Protein AF-A0A948JNN6-F1 (afdb_monomer_lite)

Structure (mmCIF, N/CA/C/O backbone):
data_AF-A0A948JNN6-F1
#
_entry.id   AF-A0A948JNN6-F1
#
loop_
_atom_site.group_PDB
_atom_site.id
_atom_site.type_symbol
_atom_site.label_atom_id
_atom_site.label_alt_id
_atom_site.label_comp_id
_atom_site.label_asym_id
_atom_site.label_entity_id
_atom_site.label_seq_id
_atom_site.pdbx_PDB_ins_code
_atom_site.Cartn_x
_atom_site.Cartn_y
_atom_site.Cartn_z
_atom_site.occupancy
_atom_site.B_iso_or_equiv
_atom_site.auth_seq_id
_atom_site.auth_comp_id
_atom_site.auth_asym_id
_atom_site.auth_atom_id
_atom_site.pdbx_PDB_model_num
ATOM 1 N N . MET A 1 1 ? -17.925 -33.015 -29.332 1.00 36.25 1 MET A N 1
ATOM 2 C CA . MET A 1 1 ? -16.525 -32.546 -29.260 1.00 36.25 1 MET A CA 1
ATOM 3 C C . MET A 1 1 ? -16.422 -31.689 -28.015 1.00 36.25 1 MET A C 1
ATOM 5 O O . MET A 1 1 ? -16.963 -30.595 -28.001 1.00 36.25 1 MET A O 1
ATOM 9 N N . GLY A 1 2 ? -15.906 -32.266 -26.929 1.00 33.25 2 GLY A N 1
ATOM 10 C CA . GLY A 1 2 ? -15.839 -31.602 -25.630 1.00 33.25 2 GLY A CA 1
ATOM 11 C C . GLY A 1 2 ? -14.677 -30.620 -25.603 1.00 33.25 2 GLY A C 1
ATOM 12 O O . GLY A 1 2 ? -13.539 -31.019 -25.844 1.00 33.25 2 GLY A O 1
ATOM 13 N N . ALA A 1 3 ? -14.973 -29.352 -25.333 1.00 30.77 3 ALA A N 1
ATOM 14 C CA . ALA A 1 3 ? -13.960 -28.362 -25.022 1.00 30.77 3 ALA A CA 1
ATOM 15 C C . ALA A 1 3 ? -13.249 -28.802 -23.737 1.00 30.77 3 ALA A C 1
ATOM 17 O O . ALA A 1 3 ? -13.855 -28.867 -22.668 1.00 30.77 3 ALA A O 1
ATOM 18 N N . GLN A 1 4 ? -11.970 -29.152 -23.851 1.00 28.03 4 GLN A N 1
ATOM 19 C CA . GLN A 1 4 ? -11.101 -29.280 -22.692 1.00 28.03 4 GLN A CA 1
ATOM 20 C C . GLN A 1 4 ? -10.904 -27.877 -22.115 1.00 28.03 4 GLN A C 1
ATOM 22 O O . GLN A 1 4 ? -10.028 -27.130 -22.541 1.00 28.03 4 GLN A O 1
ATOM 27 N N . THR A 1 5 ? -11.735 -27.507 -21.144 1.00 34.88 5 THR A N 1
ATOM 28 C CA . THR A 1 5 ? -11.398 -26.457 -20.189 1.00 34.88 5 THR A CA 1
ATOM 29 C C . THR A 1 5 ? -10.239 -26.994 -19.366 1.00 34.88 5 THR A C 1
ATOM 31 O O . THR A 1 5 ? -10.439 -27.794 -18.451 1.00 34.88 5 THR A O 1
ATOM 34 N N . ALA A 1 6 ? -9.012 -26.629 -19.730 1.00 29.06 6 ALA A N 1
ATOM 35 C CA . ALA A 1 6 ? -7.884 -26.825 -18.838 1.00 29.06 6 ALA A CA 1
ATOM 36 C C . ALA A 1 6 ? -8.234 -26.109 -17.520 1.00 29.06 6 ALA A C 1
ATOM 38 O O . ALA A 1 6 ? -8.473 -24.899 -17.549 1.00 29.06 6 ALA A O 1
ATOM 39 N N . PRO A 1 7 ? -8.336 -26.812 -16.379 1.00 34.03 7 PRO A N 1
ATOM 40 C CA . PRO A 1 7 ? -8.500 -26.131 -15.110 1.00 34.03 7 PRO A CA 1
ATOM 41 C C . PRO A 1 7 ? -7.254 -25.269 -14.912 1.00 34.03 7 PRO A C 1
ATOM 43 O O . PRO A 1 7 ? -6.134 -25.785 -14.908 1.00 34.03 7 PRO A O 1
ATOM 46 N N . ALA A 1 8 ? -7.438 -23.952 -14.789 1.00 37.53 8 ALA A N 1
ATOM 47 C CA . ALA A 1 8 ? -6.378 -23.076 -14.321 1.00 37.53 8 ALA A CA 1
ATOM 48 C C . ALA A 1 8 ? -5.817 -23.691 -13.031 1.00 37.53 8 ALA A C 1
ATOM 50 O O . ALA A 1 8 ? -6.560 -23.982 -12.094 1.00 37.53 8 ALA A O 1
ATOM 51 N N . ALA A 1 9 ? -4.514 -23.962 -13.023 1.00 32.47 9 ALA A N 1
ATOM 52 C CA . ALA A 1 9 ? -3.808 -24.745 -12.012 1.00 32.47 9 ALA A CA 1
ATOM 53 C C . ALA A 1 9 ? -3.646 -24.019 -10.658 1.00 32.47 9 ALA A C 1
ATOM 55 O O . ALA A 1 9 ? -2.614 -24.134 -10.000 1.00 32.47 9 ALA A O 1
ATOM 56 N N . TYR A 1 10 ? -4.658 -23.273 -10.221 1.00 37.31 10 TYR A N 1
ATOM 57 C CA . TYR A 1 10 ? -4.672 -22.561 -8.952 1.00 37.31 10 TYR A CA 1
ATOM 58 C C . TYR A 1 10 ? -5.927 -22.953 -8.184 1.00 37.31 10 TYR A C 1
ATOM 60 O O . TYR A 1 10 ? -7.021 -22.443 -8.404 1.00 37.31 10 TYR A O 1
ATOM 68 N N . GLY A 1 11 ? -5.745 -23.940 -7.307 1.00 31.08 11 GLY A N 1
ATOM 69 C CA . GLY A 1 11 ? -6.791 -24.486 -6.461 1.00 31.08 11 GLY A CA 1
ATOM 70 C C . GLY A 1 11 ? -7.492 -23.414 -5.628 1.00 31.08 11 GLY A C 1
ATOM 71 O O . GLY A 1 11 ? -6.857 -22.579 -4.983 1.00 31.08 11 GLY A O 1
ATOM 72 N N . ASN A 1 12 ? -8.818 -23.515 -5.626 1.00 33.34 12 ASN A N 1
ATOM 73 C CA . ASN A 1 12 ? -9.753 -22.824 -4.751 1.00 33.34 12 ASN A CA 1
ATOM 74 C C . ASN A 1 12 ? -9.378 -22.995 -3.271 1.00 33.34 12 ASN A C 1
ATOM 76 O O . ASN A 1 12 ? -9.797 -23.946 -2.612 1.00 33.34 12 ASN A O 1
ATOM 80 N N . ILE A 1 13 ? -8.628 -22.041 -2.725 1.00 34.66 13 ILE A N 1
ATOM 81 C CA . ILE A 1 13 ? -8.615 -21.763 -1.289 1.00 34.66 13 ILE A CA 1
ATOM 82 C C . ILE A 1 13 ? -9.194 -20.352 -1.143 1.00 34.66 13 ILE A C 1
ATOM 84 O O . ILE A 1 13 ? -8.531 -19.403 -1.560 1.00 34.66 13 ILE A O 1
ATOM 88 N N . PRO A 1 14 ? -10.390 -20.176 -0.551 1.00 40.91 14 PRO A N 1
ATOM 89 C CA . PRO A 1 14 ? -11.138 -18.911 -0.564 1.00 40.91 14 PRO A CA 1
ATOM 90 C C . PRO A 1 14 ? -10.549 -17.802 0.333 1.00 40.91 14 PRO A C 1
ATOM 92 O O . PRO A 1 14 ? -11.261 -16.897 0.748 1.00 40.91 14 PRO A O 1
ATOM 95 N N . LYS A 1 15 ? -9.257 -17.872 0.678 1.00 41.91 15 LYS A N 1
ATOM 96 C CA . LYS A 1 15 ? -8.553 -16.902 1.539 1.00 41.91 15 LYS A CA 1
ATOM 97 C C . LYS A 1 15 ? -7.072 -16.730 1.188 1.00 41.91 15 LYS A C 1
ATOM 99 O O . LYS A 1 15 ? -6.281 -16.331 2.040 1.00 41.91 15 LYS A O 1
ATOM 104 N N . ARG A 1 16 ? -6.643 -17.098 -0.022 1.00 41.44 16 ARG A N 1
ATOM 105 C CA . ARG A 1 16 ? -5.309 -16.696 -0.486 1.00 41.44 16 ARG A CA 1
ATOM 106 C C . ARG A 1 16 ? -5.450 -15.340 -1.152 1.00 41.44 16 ARG A C 1
ATOM 108 O O . ARG A 1 16 ? -6.323 -15.186 -1.999 1.00 41.44 16 ARG A O 1
ATOM 115 N N . PHE A 1 17 ? -4.595 -14.396 -0.752 1.00 44.97 17 PHE A N 1
ATOM 116 C CA . PHE A 1 17 ? -4.344 -13.176 -1.516 1.00 44.97 17 PHE A CA 1
ATOM 117 C C . PHE A 1 17 ? -4.302 -13.555 -3.000 1.00 44.97 17 PHE A C 1
ATOM 119 O O . PHE A 1 17 ? -3.648 -14.564 -3.313 1.00 44.97 17 PHE A O 1
ATOM 126 N N . PRO A 1 18 ? -5.045 -12.855 -3.878 1.00 48.91 18 PRO A N 1
ATOM 127 C CA . PRO A 1 18 ? -5.088 -13.202 -5.288 1.00 48.91 18 PRO A CA 1
ATOM 128 C C . PRO A 1 18 ? -3.651 -13.379 -5.769 1.00 48.91 18 PRO A C 1
ATOM 130 O O . PRO A 1 18 ? -2.781 -12.559 -5.468 1.00 48.91 18 PRO A O 1
ATOM 133 N N . VAL A 1 19 ? -3.367 -14.511 -6.424 1.00 48.72 19 VAL A N 1
ATOM 134 C CA . VAL A 1 19 ? -2.083 -14.681 -7.101 1.00 48.72 19 VAL A CA 1
ATOM 135 C C . VAL A 1 19 ? -2.064 -13.593 -8.156 1.00 48.72 19 VAL A C 1
ATOM 137 O O . VAL A 1 19 ? -2.740 -13.701 -9.175 1.00 48.72 19 VAL A O 1
ATOM 140 N N . LEU A 1 20 ? -1.361 -12.516 -7.825 1.00 54.06 20 LEU A N 1
ATOM 141 C CA . LEU A 1 20 ? -1.176 -11.333 -8.638 1.00 54.06 20 LEU A CA 1
ATOM 142 C C . LEU A 1 20 ? -0.838 -11.777 -10.060 1.00 54.06 20 LEU A C 1
ATOM 144 O O . LEU A 1 20 ? 0.204 -12.401 -10.281 1.00 54.06 20 LEU A O 1
ATOM 148 N N . ALA A 1 21 ? -1.752 -11.536 -11.001 1.00 57.47 21 ALA A N 1
ATOM 149 C CA . ALA A 1 21 ? -1.563 -11.965 -12.379 1.00 57.47 21 ALA A CA 1
ATOM 150 C C . ALA A 1 21 ? -0.287 -11.320 -12.936 1.00 57.47 21 ALA A C 1
ATOM 152 O O . ALA A 1 21 ? -0.027 -10.137 -12.694 1.00 57.47 21 ALA A O 1
ATOM 153 N N . ALA A 1 22 ? 0.520 -12.109 -13.650 1.00 58.03 22 ALA A N 1
ATOM 154 C CA . ALA A 1 22 ? 1.725 -11.607 -14.296 1.00 58.03 22 ALA A CA 1
ATOM 155 C C . ALA A 1 22 ? 1.366 -10.471 -15.262 1.00 58.03 22 ALA A C 1
ATOM 157 O O . ALA A 1 22 ? 0.349 -10.559 -15.946 1.00 58.03 22 ALA A O 1
ATOM 158 N N . CYS A 1 23 ? 2.219 -9.448 -15.330 1.00 63.50 23 CYS A N 1
ATOM 159 C CA . CYS A 1 23 ? 2.044 -8.302 -16.215 1.00 63.50 23 CYS A CA 1
ATOM 160 C C . CYS A 1 23 ? 1.792 -8.775 -17.644 1.00 63.50 23 CYS A C 1
ATOM 162 O O . CYS A 1 23 ? 2.683 -9.357 -18.275 1.00 63.50 23 CYS A O 1
ATOM 164 N N . THR A 1 24 ? 0.592 -8.535 -18.164 1.00 61.12 24 THR A N 1
ATOM 165 C CA . THR A 1 24 ? 0.322 -8.805 -19.576 1.00 61.12 24 THR A CA 1
ATOM 166 C C . THR A 1 24 ? 0.404 -7.504 -20.356 1.00 61.12 24 THR A C 1
ATOM 168 O O . THR A 1 24 ? -0.020 -6.447 -19.898 1.00 61.12 24 THR A O 1
ATOM 171 N N . ARG A 1 25 ? 0.915 -7.577 -21.589 1.00 52.84 25 ARG A N 1
ATOM 172 C CA . ARG A 1 25 ? 1.006 -6.426 -22.505 1.00 52.84 25 ARG A CA 1
ATOM 173 C C . ARG A 1 25 ? -0.352 -5.745 -22.771 1.00 52.84 25 ARG A C 1
ATOM 175 O O . ARG A 1 25 ? -0.390 -4.634 -23.282 1.00 52.84 25 ARG A O 1
ATOM 182 N N . TYR A 1 26 ? -1.461 -6.411 -22.452 1.00 54.75 26 TYR A N 1
ATOM 183 C CA . TYR A 1 26 ? -2.821 -5.948 -22.726 1.00 54.75 26 TYR A CA 1
ATOM 184 C C . TYR A 1 26 ? -3.461 -5.174 -21.565 1.00 54.75 26 TYR A C 1
ATOM 186 O O . TYR A 1 26 ? -4.529 -4.595 -21.743 1.00 54.75 26 TYR A O 1
ATOM 194 N N . GLU A 1 27 ? -2.805 -5.088 -20.404 1.00 56.25 27 GLU A N 1
ATOM 195 C CA . GLU A 1 27 ? -3.314 -4.329 -19.252 1.00 56.25 27 GLU A CA 1
ATOM 196 C C . GLU A 1 27 ? -3.097 -2.803 -19.397 1.00 56.25 27 GLU A C 1
ATOM 198 O O . GLU A 1 27 ? -3.473 -2.050 -18.505 1.00 56.25 27 GLU A O 1
ATOM 203 N N . TYR A 1 28 ? -2.575 -2.310 -20.535 1.00 52.66 28 TYR A N 1
ATOM 204 C CA . TYR A 1 28 ? -2.323 -0.878 -20.813 1.00 52.66 28 TYR A CA 1
ATOM 205 C C . TYR A 1 28 ? -3.477 0.057 -20.405 1.00 52.66 28 TYR A C 1
ATOM 207 O O . TYR A 1 28 ? -3.272 1.084 -19.759 1.00 52.66 28 TYR A O 1
ATOM 215 N N . ASN A 1 29 ? -4.715 -0.318 -20.738 1.00 55.00 29 ASN A N 1
ATOM 216 C CA . ASN A 1 29 ? -5.895 0.495 -20.429 1.00 55.00 29 ASN A CA 1
ATOM 217 C C . ASN A 1 29 ? -6.173 0.602 -18.921 1.00 55.00 29 ASN A C 1
ATOM 219 O O . ASN A 1 29 ? -6.722 1.609 -18.480 1.00 55.00 29 ASN A O 1
AT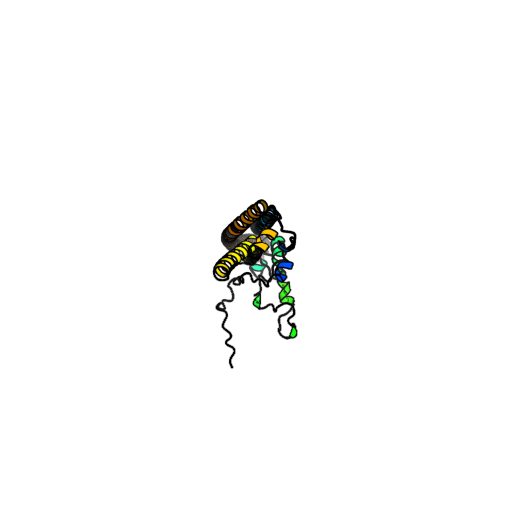OM 223 N N . ILE A 1 30 ? -5.759 -0.398 -18.142 1.00 56.34 30 ILE A N 1
ATOM 224 C CA . ILE A 1 30 ? -5.880 -0.435 -16.681 1.00 56.34 30 ILE A CA 1
ATOM 225 C C . ILE A 1 30 ? -4.850 0.509 -16.048 1.00 56.34 30 ILE A C 1
ATOM 227 O O . ILE A 1 30 ? -5.159 1.234 -15.104 1.00 56.34 30 ILE A O 1
ATOM 231 N N . PHE A 1 31 ? -3.649 0.594 -16.626 1.00 52.81 31 PHE A N 1
ATOM 232 C CA . PHE A 1 31 ? -2.606 1.513 -16.163 1.00 52.81 31 PHE A CA 1
ATOM 233 C C . PHE A 1 31 ? -2.966 2.990 -16.375 1.00 52.81 31 PHE A C 1
ATOM 235 O O . PHE A 1 31 ? -2.431 3.852 -15.676 1.00 52.81 31 PHE A O 1
ATOM 242 N N . LYS A 1 32 ? -3.923 3.298 -17.264 1.00 51.56 32 LYS A N 1
ATOM 243 C CA . LYS A 1 32 ? -4.339 4.670 -17.592 1.00 51.56 32 LYS A CA 1
ATOM 244 C C . LYS A 1 32 ? -4.890 5.458 -16.386 1.00 51.56 32 LYS A C 1
ATOM 246 O O . LYS A 1 32 ? -4.867 6.688 -16.401 1.00 51.56 32 LYS A O 1
ATOM 251 N N . GLY A 1 33 ? -5.391 4.782 -15.353 1.00 53.16 33 GLY A N 1
ATOM 252 C CA . GLY A 1 33 ? -5.920 5.424 -14.141 1.00 53.16 33 GLY A CA 1
ATOM 253 C C . GLY A 1 33 ? -4.889 5.683 -13.038 1.00 53.16 33 GLY A C 1
ATOM 254 O O . GLY A 1 33 ? -5.181 6.423 -12.106 1.00 53.16 33 GLY A O 1
ATOM 255 N N . THR A 1 34 ? -3.695 5.093 -13.132 1.00 60.88 34 THR A N 1
ATOM 256 C CA . THR A 1 34 ? -2.720 5.112 -12.029 1.00 60.88 34 THR A CA 1
ATOM 257 C C . THR A 1 34 ? -1.742 6.272 -12.084 1.00 60.88 34 THR A C 1
ATOM 259 O O . THR A 1 34 ? -1.546 6.889 -13.130 1.00 60.88 34 THR A O 1
ATOM 262 N N . ASP A 1 35 ? -1.091 6.546 -10.952 1.00 56.00 35 ASP A N 1
ATOM 263 C CA . ASP A 1 35 ? -0.117 7.631 -10.782 1.00 56.00 35 ASP A CA 1
ATOM 264 C C . ASP A 1 35 ? 1.010 7.619 -11.829 1.00 56.00 35 ASP A C 1
ATOM 266 O O . ASP A 1 35 ? 1.503 8.672 -12.240 1.00 56.00 35 ASP A O 1
ATOM 270 N N . PHE A 1 36 ? 1.357 6.438 -12.343 1.00 57.59 36 PHE A N 1
ATOM 271 C CA . PHE A 1 36 ? 2.361 6.263 -13.393 1.00 57.59 36 PHE A CA 1
ATOM 272 C C . PHE A 1 36 ? 1.921 6.831 -14.755 1.00 57.59 36 PHE A C 1
ATOM 274 O O . PHE A 1 36 ? 2.760 7.105 -15.612 1.00 57.59 36 PHE A O 1
ATOM 281 N N . ASN A 1 37 ? 0.624 7.094 -14.947 1.00 51.56 37 ASN A N 1
ATOM 282 C CA . ASN A 1 37 ? 0.070 7.656 -16.177 1.00 51.56 37 ASN A CA 1
ATOM 283 C C . ASN A 1 37 ? 0.139 9.193 -16.256 1.00 51.56 37 ASN A C 1
ATOM 285 O O . ASN A 1 37 ? -0.096 9.762 -17.326 1.00 51.56 37 ASN A O 1
ATOM 289 N N . LYS A 1 38 ? 0.522 9.885 -15.166 1.00 50.78 38 LYS A N 1
ATOM 290 C CA . LYS A 1 38 ? 0.919 11.310 -15.241 1.00 50.78 38 LYS A CA 1
ATOM 291 C C . LYS A 1 38 ? 2.105 11.528 -16.185 1.00 50.78 38 LYS A C 1
ATOM 293 O O . LYS A 1 38 ? 2.316 12.647 -16.638 1.00 50.78 38 LYS A O 1
ATOM 298 N N . TYR A 1 39 ? 2.828 10.463 -16.520 1.00 49.31 39 TYR A N 1
ATOM 299 C CA . TYR A 1 39 ? 3.956 10.465 -17.435 1.00 49.31 39 TYR A CA 1
ATOM 300 C C . TYR A 1 39 ? 3.598 9.660 -18.687 1.00 49.31 39 TYR A C 1
ATOM 302 O O . TYR A 1 39 ? 3.985 8.503 -18.839 1.00 49.31 39 TYR A O 1
ATOM 310 N N . LYS A 1 40 ? 2.803 10.254 -19.585 1.00 48.53 40 LYS A N 1
ATOM 311 C CA . LYS A 1 40 ? 2.434 9.610 -20.855 1.00 48.53 40 LYS A CA 1
ATOM 312 C C . LYS A 1 40 ? 3.695 9.175 -21.610 1.00 48.53 40 LYS A C 1
ATOM 314 O O . LYS A 1 40 ? 4.659 9.932 -21.696 1.00 48.53 40 LYS A O 1
ATOM 319 N N . PHE A 1 41 ? 3.652 7.992 -22.222 1.00 43.59 41 PHE A N 1
ATOM 320 C CA . PHE A 1 41 ? 4.598 7.547 -23.252 1.00 43.59 41 PHE A CA 1
ATOM 321 C C . PHE A 1 41 ? 4.377 8.396 -24.519 1.00 43.59 41 PHE A C 1
ATOM 323 O O . PHE A 1 41 ? 3.647 7.988 -25.422 1.00 43.59 41 PHE A O 1
ATOM 330 N N . PRO A 1 42 ? 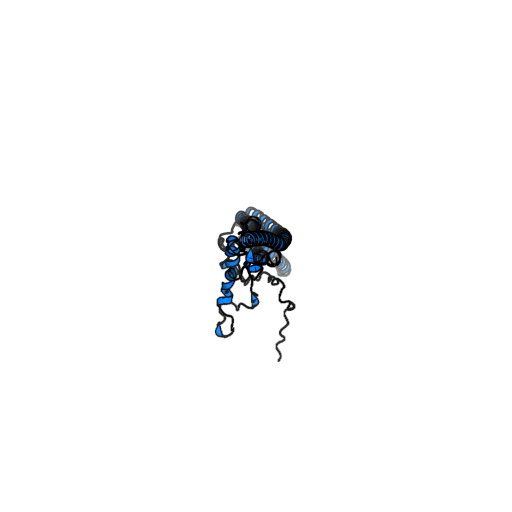4.841 9.658 -24.519 1.00 48.84 42 PRO A N 1
ATOM 331 C CA . PRO A 1 42 ? 6.158 9.939 -25.093 1.00 48.84 42 PRO A CA 1
ATOM 332 C C . PRO A 1 42 ? 7.077 10.872 -24.270 1.00 48.84 42 PRO A C 1
ATOM 334 O O . PRO A 1 42 ? 8.155 11.205 -24.752 1.00 48.84 42 PRO A O 1
ATOM 337 N N . GLU A 1 43 ? 6.706 11.303 -23.061 1.00 48.06 43 GLU A N 1
ATOM 338 C CA . GLU A 1 43 ? 7.458 12.314 -22.285 1.00 48.06 43 GLU A CA 1
ATOM 339 C C . GLU A 1 43 ? 8.584 11.741 -21.407 1.00 48.06 43 GLU A C 1
ATOM 341 O O . GLU A 1 43 ? 9.518 12.464 -21.064 1.00 48.06 43 GLU A O 1
ATOM 346 N N . VAL A 1 44 ? 8.565 10.438 -21.104 1.00 52.06 44 VAL A N 1
ATOM 347 C CA . VAL A 1 44 ? 9.618 9.743 -20.332 1.00 52.06 44 VAL A CA 1
ATOM 348 C C . VAL A 1 44 ? 10.796 9.416 -21.245 1.00 52.06 44 VAL A C 1
ATOM 350 O O . VAL A 1 44 ? 11.028 8.269 -21.638 1.00 52.06 44 VAL A O 1
ATOM 353 N N . THR A 1 45 ? 11.535 10.443 -21.636 1.00 52.41 45 THR A N 1
ATOM 354 C CA . THR A 1 45 ? 12.667 10.314 -22.564 1.00 52.41 45 THR A CA 1
ATOM 355 C C . THR A 1 45 ? 14.002 10.151 -21.843 1.00 52.41 45 THR A C 1
ATOM 357 O O . THR A 1 45 ? 14.982 9.776 -22.488 1.00 52.41 45 THR A O 1
ATOM 360 N N . THR A 1 46 ? 14.053 10.374 -20.521 1.00 57.28 46 THR A N 1
ATOM 361 C CA . THR A 1 46 ? 15.316 10.515 -19.786 1.00 57.28 46 THR A CA 1
ATOM 362 C C . THR A 1 46 ? 15.484 9.576 -18.580 1.00 57.28 46 THR A C 1
ATOM 364 O O . THR A 1 46 ? 14.511 9.225 -17.919 1.00 57.28 46 THR A O 1
ATOM 367 N N . VAL A 1 47 ? 16.736 9.239 -18.227 1.00 58.31 47 VAL A N 1
ATOM 368 C CA . VAL A 1 47 ? 17.144 8.539 -16.984 1.00 58.31 47 VAL A CA 1
ATOM 369 C C . VAL A 1 47 ? 16.553 9.198 -15.733 1.00 58.31 47 VAL A C 1
ATOM 371 O O . VAL A 1 47 ? 16.173 8.524 -14.775 1.00 58.31 47 VAL A O 1
ATOM 374 N N . SER A 1 48 ? 16.431 10.529 -15.737 1.00 61.69 48 SER A N 1
ATOM 375 C CA . SER A 1 48 ? 15.810 11.284 -14.644 1.00 61.69 48 SER A CA 1
ATOM 376 C C . SER A 1 48 ? 14.326 10.982 -14.442 1.00 61.69 48 SER A C 1
ATOM 378 O O . SER A 1 48 ? 13.795 11.252 -13.367 1.00 61.69 48 SER A O 1
ATOM 380 N N . ASP A 1 49 ? 13.645 10.427 -15.442 1.00 74.38 49 ASP A N 1
ATOM 381 C CA . ASP A 1 49 ? 12.229 10.094 -15.325 1.00 74.38 49 ASP A CA 1
ATOM 382 C C . ASP A 1 49 ? 12.028 8.732 -14.644 1.00 74.38 49 ASP A C 1
ATOM 384 O O . ASP A 1 49 ? 11.130 8.601 -13.814 1.00 74.38 49 ASP A O 1
ATOM 388 N N . VAL A 1 50 ? 12.912 7.753 -14.891 1.00 79.25 50 VAL A N 1
ATOM 389 C CA . VAL A 1 50 ? 12.894 6.458 -14.179 1.00 79.25 50 VAL A CA 1
ATOM 390 C C . VAL A 1 50 ? 13.190 6.661 -12.695 1.00 79.25 50 VAL A C 1
ATOM 392 O O . VAL A 1 50 ? 12.479 6.134 -11.844 1.00 79.25 50 VAL A O 1
ATOM 395 N N . SER A 1 51 ? 14.190 7.483 -12.362 1.00 83.62 51 SER A N 1
ATOM 396 C CA . SER A 1 51 ? 14.494 7.787 -10.959 1.00 83.62 51 SER A CA 1
ATOM 397 C C . SER A 1 51 ? 13.359 8.547 -10.265 1.00 83.62 51 SER A C 1
ATOM 399 O O . SER A 1 51 ? 13.127 8.337 -9.073 1.00 83.62 51 SER A O 1
ATOM 401 N N . ARG A 1 52 ? 12.604 9.377 -10.999 1.00 83.75 52 ARG A N 1
ATOM 402 C CA . ARG A 1 52 ? 11.389 10.026 -10.488 1.00 83.75 52 ARG A CA 1
ATOM 403 C C . ARG A 1 52 ? 10.290 9.006 -10.186 1.00 83.75 52 ARG A C 1
ATOM 405 O O . ARG A 1 52 ? 9.691 9.106 -9.122 1.00 83.75 52 ARG A O 1
ATOM 412 N N . TRP A 1 53 ? 10.060 8.026 -11.063 1.00 85.50 53 TRP A N 1
ATOM 413 C CA . TRP A 1 53 ? 9.096 6.943 -10.814 1.00 85.50 53 TRP A CA 1
ATOM 414 C C . TRP A 1 53 ? 9.466 6.131 -9.580 1.00 85.50 53 TRP A C 1
ATOM 416 O O . TRP A 1 53 ? 8.618 5.892 -8.726 1.00 85.50 53 TRP A O 1
ATOM 426 N N . THR A 1 54 ? 10.741 5.764 -9.460 1.00 89.94 54 THR A N 1
ATOM 427 C CA . THR A 1 54 ? 11.257 5.066 -8.284 1.00 89.94 54 THR A CA 1
ATOM 428 C C . THR A 1 54 ? 11.033 5.872 -7.019 1.00 89.94 54 THR A C 1
ATOM 430 O O . THR A 1 54 ? 10.487 5.359 -6.044 1.00 89.94 54 THR A O 1
ATOM 433 N N . LYS A 1 55 ? 11.396 7.156 -7.042 1.00 91.06 55 LYS A N 1
ATOM 434 C CA . LYS A 1 55 ? 11.192 8.050 -5.907 1.00 91.06 55 LYS A CA 1
ATOM 435 C C . LYS A 1 55 ? 9.713 8.144 -5.524 1.00 91.06 55 LYS A C 1
ATOM 437 O O . LYS A 1 55 ? 9.398 7.923 -4.363 1.00 91.06 55 LYS A O 1
ATOM 442 N N . GLN A 1 56 ? 8.826 8.384 -6.489 1.00 90.25 56 GLN A N 1
ATOM 443 C CA . GLN A 1 56 ? 7.387 8.479 -6.246 1.00 90.25 56 GLN A CA 1
ATOM 444 C C . GLN A 1 56 ? 6.821 7.180 -5.665 1.00 90.25 56 GLN A C 1
ATOM 446 O O . GLN A 1 56 ? 6.090 7.231 -4.685 1.00 90.25 56 GLN A O 1
ATOM 451 N N . TYR A 1 57 ? 7.191 6.017 -6.212 1.00 92.56 57 TYR A N 1
ATOM 452 C CA . TYR A 1 57 ? 6.755 4.725 -5.681 1.00 92.56 57 TYR A CA 1
ATOM 453 C C . TYR A 1 57 ? 7.140 4.563 -4.203 1.00 92.56 57 TYR A C 1
ATOM 455 O O . TYR A 1 57 ? 6.277 4.279 -3.371 1.00 92.56 57 TYR A O 1
ATOM 463 N N . HIS A 1 58 ? 8.415 4.781 -3.859 1.00 94.25 58 HIS A N 1
ATOM 464 C CA . HIS A 1 58 ? 8.881 4.638 -2.475 1.00 94.25 58 HIS A CA 1
ATOM 465 C C . HIS A 1 58 ? 8.290 5.703 -1.549 1.00 94.25 58 HIS A C 1
ATOM 467 O O . HIS A 1 58 ? 8.008 5.386 -0.396 1.00 94.25 58 HIS A O 1
ATOM 473 N N . GLU A 1 59 ? 8.070 6.930 -2.030 1.00 94.06 59 GLU A N 1
ATOM 474 C CA . GLU A 1 59 ? 7.391 7.994 -1.277 1.00 94.06 59 GLU A CA 1
ATOM 475 C C . GLU A 1 59 ? 5.944 7.608 -0.966 1.00 94.06 59 GLU A C 1
ATOM 477 O O . GLU A 1 59 ? 5.579 7.575 0.203 1.00 94.06 59 GLU A O 1
ATOM 482 N N . THR A 1 60 ? 5.153 7.196 -1.962 1.00 93.38 60 THR A N 1
ATOM 483 C CA . THR A 1 60 ? 3.763 6.756 -1.752 1.00 93.38 60 THR A CA 1
ATOM 484 C C . THR A 1 60 ? 3.679 5.565 -0.797 1.00 93.38 60 THR A C 1
ATOM 486 O O . THR A 1 60 ? 2.844 5.554 0.106 1.00 93.38 60 THR A O 1
ATOM 489 N N . VAL A 1 61 ? 4.550 4.558 -0.956 1.00 94.44 61 VAL A N 1
ATOM 490 C CA . VAL A 1 61 ? 4.588 3.408 -0.036 1.00 94.44 61 VAL A CA 1
ATOM 491 C C . VAL A 1 61 ? 4.951 3.860 1.376 1.00 94.44 61 VAL A C 1
ATOM 493 O O . VAL A 1 61 ? 4.318 3.412 2.327 1.00 94.44 61 VAL A O 1
ATOM 496 N N . SER A 1 62 ? 5.939 4.745 1.524 1.00 95.19 62 SER A N 1
ATOM 497 C CA . SER A 1 62 ? 6.355 5.254 2.836 1.00 95.19 62 SER A CA 1
ATOM 498 C C . SER A 1 62 ? 5.242 6.060 3.496 1.00 95.19 62 SER A C 1
ATOM 500 O O . SER A 1 62 ? 4.953 5.816 4.657 1.00 95.19 62 SER A O 1
ATOM 502 N N . GLU A 1 63 ? 4.552 6.930 2.757 1.00 94.12 63 GLU A N 1
ATOM 503 C CA . GLU A 1 63 ? 3.411 7.703 3.262 1.00 94.12 63 GLU A CA 1
ATOM 504 C C . GLU A 1 63 ? 2.284 6.798 3.769 1.00 94.12 63 GLU A C 1
ATOM 506 O O . GLU A 1 63 ? 1.779 7.005 4.871 1.00 94.12 63 GLU A O 1
ATOM 511 N N . VAL A 1 64 ? 1.912 5.765 3.005 1.00 93.31 64 VAL A N 1
ATOM 512 C CA . VAL A 1 64 ? 0.877 4.801 3.420 1.00 93.31 64 VAL A CA 1
ATOM 513 C C . VAL A 1 64 ? 1.322 4.012 4.651 1.00 93.31 64 VAL A C 1
ATOM 515 O O . VAL A 1 64 ? 0.539 3.786 5.570 1.00 93.31 64 VAL A O 1
ATOM 518 N N . VAL A 1 65 ? 2.583 3.587 4.692 1.00 93.38 65 VAL A N 1
ATOM 519 C CA . VAL A 1 65 ? 3.145 2.849 5.829 1.00 93.38 65 VAL A CA 1
ATOM 520 C C . VAL A 1 65 ? 3.181 3.730 7.080 1.00 93.38 65 VAL A C 1
ATOM 522 O O . VAL A 1 65 ? 2.722 3.305 8.141 1.00 93.38 65 VAL A O 1
ATOM 525 N N . ASP A 1 66 ? 3.664 4.962 6.955 1.00 93.00 66 ASP A N 1
ATOM 526 C CA . ASP A 1 66 ? 3.736 5.937 8.039 1.00 93.00 66 ASP A CA 1
ATOM 527 C C . ASP A 1 66 ? 2.346 6.314 8.543 1.00 93.00 66 ASP A C 1
ATOM 529 O O . ASP A 1 66 ? 2.157 6.445 9.749 1.00 93.00 66 ASP A O 1
ATOM 533 N N . GLU A 1 67 ? 1.355 6.431 7.661 1.00 90.00 67 GLU A N 1
ATOM 534 C CA . GLU A 1 67 ? -0.043 6.641 8.037 1.00 90.00 67 GLU A CA 1
ATOM 535 C C . GLU A 1 67 ? -0.595 5.459 8.848 1.00 90.00 67 GLU A C 1
ATOM 537 O O . GLU A 1 67 ? -1.289 5.654 9.843 1.00 90.00 67 GLU A O 1
ATOM 542 N N . VAL A 1 68 ? -0.250 4.221 8.490 1.00 88.38 68 VAL A N 1
ATOM 543 C CA . VAL A 1 68 ? -0.703 3.030 9.228 1.00 88.38 68 VAL A CA 1
ATOM 544 C C . VAL A 1 68 ? -0.051 2.927 10.612 1.00 88.38 68 VAL A C 1
ATOM 546 O O . VAL A 1 68 ? -0.721 2.514 11.565 1.00 88.38 68 VAL A O 1
ATOM 549 N N . PHE A 1 69 ? 1.226 3.305 10.738 1.00 88.19 69 PHE A N 1
ATOM 550 C CA . PHE A 1 69 ? 1.974 3.252 12.002 1.00 88.19 69 PHE A CA 1
ATOM 551 C C . PHE A 1 69 ? 1.718 4.447 12.920 1.00 88.19 69 PHE A C 1
ATOM 553 O O . PHE A 1 69 ? 1.530 4.266 14.123 1.00 88.19 69 PHE A O 1
ATOM 560 N N . ASN A 1 70 ? 1.736 5.655 12.362 1.00 86.06 70 ASN A N 1
ATOM 561 C CA . ASN A 1 70 ? 1.664 6.915 13.101 1.00 86.06 70 ASN A CA 1
ATOM 562 C C . ASN A 1 70 ? 0.269 7.545 13.068 1.00 86.06 70 ASN A C 1
ATOM 564 O O . ASN A 1 70 ? 0.041 8.540 13.760 1.00 86.06 70 ASN A O 1
ATOM 568 N N . GLY A 1 71 ? -0.652 7.003 12.265 1.00 75.62 71 GLY A N 1
ATOM 569 C CA . GLY A 1 71 ? -2.026 7.479 12.187 1.00 75.62 71 GLY A CA 1
ATOM 570 C C . GLY A 1 71 ? -2.640 7.557 13.583 1.00 75.62 71 GLY A C 1
ATOM 571 O O . GLY A 1 71 ? -2.401 6.662 14.404 1.00 75.62 71 GLY A O 1
ATOM 572 N N . PRO A 1 72 ? -3.396 8.630 13.888 1.00 63.44 72 PRO A N 1
ATOM 573 C CA . PRO A 1 72 ? -3.897 8.860 15.229 1.00 63.44 72 PRO A CA 1
ATOM 574 C C . PRO A 1 72 ? -4.666 7.614 15.670 1.00 63.44 72 PRO A C 1
ATOM 576 O O . PRO A 1 72 ? -5.604 7.206 14.973 1.00 63.44 72 PRO A O 1
ATOM 579 N N . PRO A 1 73 ? -4.287 6.975 16.793 1.00 63.53 73 PRO A N 1
ATOM 580 C CA . PRO A 1 73 ? -5.111 5.932 17.359 1.00 63.53 73 PRO A CA 1
ATOM 581 C C . PRO A 1 73 ? -6.405 6.623 17.771 1.00 63.53 73 PRO A C 1
ATOM 583 O O . PRO A 1 73 ? -6.462 7.294 18.802 1.00 63.53 73 PRO A O 1
ATOM 586 N N . GLY A 1 74 ? -7.432 6.528 16.925 1.00 67.38 74 GLY A N 1
ATOM 587 C CA . GLY A 1 74 ? -8.772 6.933 17.314 1.00 67.38 74 GLY A CA 1
ATOM 588 C C . GLY A 1 74 ? -9.101 6.267 18.653 1.00 67.38 74 GLY A C 1
ATOM 589 O O . GLY A 1 74 ? -8.617 5.155 18.910 1.00 67.38 74 GLY A O 1
ATOM 590 N N . PRO A 1 75 ? -9.861 6.932 19.540 1.00 70.25 75 PRO A N 1
ATOM 591 C CA . PRO A 1 75 ? -10.271 6.306 20.786 1.00 70.25 75 PRO A CA 1
ATOM 592 C C . PRO A 1 75 ? -10.925 4.955 20.456 1.00 70.25 75 PRO A C 1
ATOM 594 O O . PRO A 1 75 ? -11.753 4.898 19.541 1.00 70.25 75 PRO A O 1
ATOM 597 N N . PRO A 1 76 ? -10.525 3.861 21.130 1.00 74.19 76 PRO A N 1
ATOM 598 C CA . PRO A 1 76 ? -11.039 2.542 20.803 1.00 74.19 76 PRO A CA 1
ATOM 599 C C . PRO A 1 76 ? -12.557 2.536 20.992 1.00 74.19 76 PRO A C 1
ATOM 601 O O . PRO A 1 76 ? -13.066 2.869 22.064 1.00 74.19 76 PRO A O 1
ATOM 604 N N . VAL A 1 77 ? -13.292 2.170 19.943 1.00 82.56 77 VAL A N 1
ATOM 605 C CA . VAL A 1 77 ? -14.751 2.051 20.005 1.00 82.56 77 VAL A CA 1
ATOM 606 C C . VAL A 1 77 ? -15.088 0.682 20.587 1.00 82.56 77 VAL A C 1
ATOM 608 O O . VAL A 1 77 ? -15.309 -0.282 19.864 1.00 82.56 77 VAL A O 1
ATOM 611 N N . CYS A 1 78 ? -15.125 0.584 21.915 1.00 86.38 78 CYS A N 1
ATOM 612 C CA . CYS A 1 78 ? -15.332 -0.684 22.629 1.00 86.38 78 CYS A CA 1
ATOM 613 C C . CYS A 1 78 ? -16.729 -1.309 22.452 1.00 86.38 78 CYS A C 1
ATOM 615 O O . CYS A 1 78 ? -17.005 -2.367 23.008 1.00 86.38 78 CYS A O 1
ATOM 617 N N . THR A 1 79 ? -17.613 -0.663 21.692 1.00 85.56 79 THR A N 1
ATOM 618 C CA . THR A 1 79 ? -18.968 -1.131 21.373 1.00 85.56 79 THR A CA 1
ATOM 619 C C . THR A 1 79 ? -19.078 -1.766 19.985 1.00 85.56 79 THR A C 1
ATOM 621 O O . THR A 1 79 ? -20.176 -2.157 19.587 1.00 85.56 79 THR A O 1
ATOM 624 N N . ALA A 1 80 ? -17.980 -1.860 19.224 1.00 80.12 80 ALA A N 1
ATOM 625 C CA . ALA A 1 80 ? -18.025 -2.407 17.873 1.00 80.12 80 ALA A CA 1
ATOM 626 C C . ALA A 1 80 ? -18.390 -3.909 17.880 1.00 80.12 80 ALA A C 1
ATOM 628 O O . ALA A 1 80 ? -17.803 -4.679 18.641 1.00 80.12 80 ALA A O 1
ATOM 629 N N . PRO A 1 81 ? -19.316 -4.359 17.009 1.00 81.81 81 PRO A N 1
ATOM 630 C CA . PRO A 1 81 ? -19.717 -5.765 16.927 1.00 81.81 81 PRO A CA 1
ATOM 631 C C . PRO A 1 81 ? -18.677 -6.660 16.227 1.00 81.81 81 PRO A C 1
ATOM 633 O O . PRO A 1 81 ? -18.803 -7.882 16.262 1.00 81.81 81 PRO A O 1
ATOM 636 N N . SER A 1 82 ? -17.669 -6.077 15.568 1.00 81.25 82 SER A N 1
ATOM 637 C CA . SER A 1 82 ? -16.620 -6.792 14.835 1.00 81.25 82 SER A CA 1
ATOM 638 C C . SER A 1 82 ? -15.272 -6.064 14.913 1.00 81.25 82 SER A C 1
ATOM 640 O O . SER A 1 82 ? -15.220 -4.852 15.127 1.00 81.25 82 SER A O 1
ATOM 642 N N . TYR A 1 83 ? -14.173 -6.795 14.681 1.00 73.19 83 TYR A N 1
ATOM 643 C CA . TYR A 1 83 ? -12.815 -6.230 14.646 1.00 73.19 83 TYR A CA 1
ATOM 644 C C . TYR A 1 83 ? -12.600 -5.213 13.520 1.00 73.19 83 TYR A C 1
ATOM 646 O O . TYR A 1 83 ? -11.807 -4.291 13.673 1.00 73.19 83 TYR A O 1
ATOM 654 N N . GLU A 1 84 ? -13.323 -5.344 12.409 1.00 71.94 84 GLU A N 1
ATOM 655 C CA . GLU A 1 84 ? -13.290 -4.366 11.315 1.00 71.94 84 GLU A CA 1
ATOM 656 C C . GLU A 1 84 ? -13.842 -3.010 11.775 1.00 71.94 84 GLU A C 1
ATOM 658 O O . GLU A 1 84 ? -13.270 -1.968 11.466 1.00 71.94 84 GLU A O 1
ATOM 663 N N . GLY A 1 85 ? -14.891 -3.021 12.605 1.00 73.00 85 GLY A N 1
ATOM 664 C CA . GLY A 1 85 ? -15.436 -1.812 13.225 1.00 73.00 85 GLY A CA 1
ATOM 665 C C . GLY A 1 85 ? -14.540 -1.206 14.312 1.00 73.00 85 GLY A C 1
ATOM 666 O O . GLY A 1 85 ? -14.696 -0.030 14.634 1.00 73.00 85 GLY A O 1
ATOM 667 N N . LEU A 1 86 ? -13.589 -1.975 14.861 1.00 71.94 86 LEU A N 1
ATOM 668 C CA . LEU A 1 86 ? -12.599 -1.474 15.826 1.00 71.94 86 LEU A CA 1
ATOM 669 C C . LEU A 1 86 ? -11.482 -0.662 15.156 1.00 71.94 86 LEU A C 1
ATOM 671 O O . LEU A 1 86 ? -10.823 0.133 15.826 1.00 71.94 86 LEU A O 1
ATOM 675 N N . LEU A 1 87 ? -11.264 -0.860 13.852 1.00 72.12 87 LEU A N 1
ATOM 676 C CA . LEU A 1 87 ? -10.199 -0.235 13.067 1.00 72.12 87 LEU A CA 1
ATOM 677 C C . LEU A 1 87 ? -10.785 0.520 11.868 1.00 72.12 87 LEU A C 1
ATOM 679 O O . LEU A 1 87 ? -10.587 0.106 10.723 1.00 72.12 87 LEU A O 1
ATOM 683 N N . PRO A 1 88 ? -11.518 1.622 12.105 1.00 66.38 88 PRO A N 1
ATOM 684 C CA . PRO A 1 88 ? -12.194 2.326 11.032 1.00 66.38 88 PRO A CA 1
ATOM 685 C C . PRO A 1 88 ? -11.201 2.868 10.001 1.00 66.38 88 PRO A C 1
ATOM 687 O O . PRO A 1 88 ? -10.162 3.448 10.329 1.00 66.38 88 PRO A O 1
ATOM 690 N N . LEU A 1 89 ? -11.587 2.731 8.733 1.00 65.38 89 LEU A N 1
ATOM 691 C CA . LEU A 1 89 ? -10.831 3.198 7.576 1.00 65.38 89 LEU A CA 1
ATOM 692 C C . LEU A 1 89 ? -10.600 4.714 7.557 1.00 65.38 89 LEU A C 1
ATOM 694 O O . LEU A 1 89 ? -9.649 5.193 6.948 1.00 65.38 89 LEU A O 1
ATOM 698 N N . SER A 1 90 ? -11.434 5.483 8.262 1.00 59.50 90 SER A N 1
ATOM 699 C CA . SER A 1 90 ? -11.285 6.937 8.388 1.00 59.50 90 SER A CA 1
ATOM 700 C C . SER A 1 90 ? -9.919 7.365 8.939 1.00 59.50 90 SER A C 1
ATOM 702 O O . SER A 1 90 ? -9.570 8.537 8.849 1.00 59.50 90 SER A O 1
ATOM 704 N N . ALA A 1 91 ? -9.156 6.434 9.519 1.00 63.09 91 ALA A N 1
ATOM 705 C CA . ALA A 1 91 ? -7.796 6.665 9.977 1.00 63.09 91 ALA A CA 1
ATOM 706 C C . ALA A 1 91 ? -6.739 6.691 8.853 1.00 63.09 91 ALA A C 1
ATOM 708 O O . ALA A 1 91 ? -5.617 7.100 9.138 1.00 63.09 91 ALA A O 1
ATOM 709 N N . SER A 1 92 ? -7.057 6.264 7.621 1.00 79.94 92 SER A N 1
ATOM 710 C CA . SER A 1 92 ? -6.077 6.158 6.527 1.00 79.94 92 SER A CA 1
ATOM 711 C C . SER A 1 92 ? -6.582 6.693 5.171 1.00 79.94 92 SER A C 1
ATOM 713 O O . SER A 1 92 ? -6.881 5.898 4.268 1.00 79.94 92 SER A O 1
ATOM 715 N N . PRO A 1 93 ? -6.730 8.024 5.000 1.00 87.00 93 PRO A N 1
ATOM 716 C CA . PRO A 1 93 ? -7.090 8.627 3.718 1.00 87.00 93 PRO A CA 1
ATOM 717 C C . PRO A 1 93 ? -6.117 8.299 2.577 1.00 87.00 93 PRO A C 1
ATOM 719 O O . PRO A 1 93 ? -6.587 8.111 1.453 1.00 87.00 93 PRO A O 1
ATOM 722 N N . LYS A 1 94 ? -4.801 8.188 2.824 1.00 89.88 94 LYS A N 1
ATOM 723 C CA . LYS A 1 94 ? -3.831 7.872 1.756 1.00 89.88 94 LYS A CA 1
ATOM 724 C C . LYS A 1 94 ? -3.957 6.447 1.263 1.00 89.88 94 LYS A C 1
ATOM 726 O O . LYS A 1 94 ? -3.933 6.218 0.053 1.00 89.88 94 LYS A O 1
ATOM 731 N N . LEU A 1 95 ? -4.177 5.501 2.172 1.00 88.94 95 LEU A N 1
ATOM 732 C CA . LEU A 1 95 ? -4.506 4.136 1.775 1.00 88.94 95 LEU A CA 1
ATOM 733 C C . LEU A 1 95 ? -5.786 4.089 0.925 1.00 88.94 95 LEU A C 1
ATOM 735 O O . LEU A 1 95 ? -5.817 3.380 -0.076 1.00 88.94 95 LEU A O 1
ATOM 739 N N . GLY A 1 96 ? -6.819 4.850 1.302 1.00 87.38 96 GLY A N 1
ATOM 740 C CA . GLY A 1 96 ? -8.072 4.943 0.546 1.00 87.38 96 GLY A CA 1
ATOM 741 C C . GLY A 1 96 ? -7.888 5.523 -0.858 1.00 87.38 96 GLY A C 1
ATOM 742 O O . GLY A 1 96 ? -8.391 4.956 -1.828 1.00 87.38 96 GLY A O 1
ATOM 743 N N . GLU A 1 97 ? -7.122 6.611 -0.972 1.00 88.00 97 GLU A N 1
ATOM 744 C CA . GLU A 1 97 ? -6.750 7.237 -2.247 1.00 88.00 97 GLU A CA 1
ATOM 745 C C . GLU A 1 97 ? -6.004 6.234 -3.141 1.00 88.00 97 GLU A C 1
ATOM 747 O O . GLU A 1 97 ? -6.429 5.975 -4.271 1.00 88.00 97 GLU A O 1
ATOM 752 N N . LEU A 1 98 ? -4.971 5.575 -2.604 1.00 88.50 98 LEU A N 1
ATOM 753 C CA . LEU A 1 98 ? -4.204 4.566 -3.331 1.00 88.50 98 LEU A CA 1
ATOM 754 C C . LEU A 1 98 ? -5.098 3.399 -3.773 1.00 88.50 98 LEU A C 1
ATOM 756 O O . LEU A 1 98 ? -5.135 3.069 -4.955 1.00 88.50 98 LEU A O 1
ATOM 760 N N . ALA A 1 99 ? -5.877 2.825 -2.858 1.00 86.62 99 ALA A N 1
ATOM 761 C CA . ALA A 1 99 ? -6.784 1.711 -3.130 1.00 86.62 99 ALA A CA 1
ATOM 762 C C . ALA A 1 99 ? -7.852 2.039 -4.186 1.00 86.62 99 ALA A C 1
ATOM 764 O O . ALA A 1 99 ? -8.285 1.139 -4.905 1.00 86.62 99 ALA A O 1
ATOM 765 N N . SER A 1 100 ? -8.279 3.303 -4.281 1.00 83.44 100 SER A N 1
ATOM 766 C CA . SER A 1 100 ? -9.223 3.768 -5.305 1.00 83.44 100 SER A CA 1
ATOM 767 C C . SER A 1 100 ? -8.583 3.922 -6.687 1.00 83.44 100 SER A C 1
ATOM 769 O O . SER A 1 100 ? -9.262 3.754 -7.696 1.00 83.44 100 SER A O 1
ATOM 771 N N . SER A 1 101 ? -7.278 4.212 -6.733 1.00 82.25 101 SER A N 1
ATOM 772 C CA . SER A 1 101 ? -6.522 4.345 -7.984 1.00 82.25 101 SER A CA 1
ATOM 773 C C . SER A 1 101 ? -6.127 2.997 -8.591 1.00 82.25 101 SER A C 1
ATOM 775 O O . SER A 1 101 ? -5.928 2.897 -9.802 1.00 82.25 101 SER A O 1
ATOM 777 N N . LEU A 1 102 ? -6.001 1.962 -7.757 1.00 79.12 102 LEU A N 1
ATOM 778 C CA . LEU A 1 102 ? -5.612 0.625 -8.183 1.00 79.12 102 LEU A CA 1
ATOM 779 C C . LEU A 1 102 ? -6.781 -0.118 -8.851 1.00 79.12 102 LEU A C 1
ATOM 781 O O . LEU A 1 102 ? -7.942 0.072 -8.470 1.00 79.12 102 LEU A O 1
ATOM 785 N N . PRO A 1 103 ? -6.490 -1.029 -9.801 1.00 73.50 103 PRO A N 1
ATOM 786 C CA . PRO A 1 103 ? -7.465 -2.005 -10.266 1.00 73.50 103 PRO A CA 1
ATOM 787 C C . PRO A 1 103 ? -7.941 -2.876 -9.105 1.00 73.50 103 PRO A C 1
ATOM 789 O O . PRO A 1 103 ? -7.398 -2.811 -8.004 1.00 73.50 103 PRO A O 1
ATOM 792 N N . SER A 1 104 ? -8.959 -3.699 -9.355 1.00 68.81 104 SER A N 1
ATOM 793 C CA . SER A 1 104 ? -9.552 -4.587 -8.358 1.00 68.81 104 SER A CA 1
ATOM 794 C C . SER A 1 104 ? -8.504 -5.397 -7.581 1.00 68.81 104 SER A C 1
ATOM 796 O O . SER A 1 104 ? -8.063 -6.459 -8.012 1.00 68.81 104 SER A O 1
ATOM 798 N N . TRP A 1 105 ? -8.126 -4.891 -6.410 1.00 74.06 105 TRP A N 1
ATOM 799 C CA . TRP A 1 105 ? -7.228 -5.551 -5.463 1.00 74.06 105 TRP A CA 1
ATOM 800 C C . TRP A 1 105 ? -8.008 -6.492 -4.535 1.00 74.06 105 TRP A C 1
ATOM 802 O O . TRP A 1 105 ? -7.442 -7.406 -3.939 1.00 74.06 105 TRP A O 1
ATOM 812 N N . ASN A 1 106 ? -9.323 -6.270 -4.429 1.00 69.56 106 ASN A N 1
ATOM 813 C CA . ASN A 1 106 ? -10.252 -7.052 -3.613 1.00 69.56 106 ASN A CA 1
ATOM 814 C C . ASN A 1 106 ? -11.069 -8.069 -4.434 1.00 69.56 106 ASN A C 1
ATOM 816 O O . ASN A 1 106 ? -11.669 -8.984 -3.878 1.00 69.56 106 ASN A O 1
ATOM 820 N N . SER A 1 107 ? -11.113 -7.938 -5.763 1.00 62.62 107 SER A N 1
ATOM 821 C CA . SER A 1 107 ? -11.817 -8.882 -6.634 1.00 62.62 107 SER A CA 1
ATOM 822 C C . SER A 1 107 ? -10.884 -9.463 -7.687 1.00 62.62 107 SER A C 1
ATOM 824 O O . SER A 1 107 ? -9.877 -8.872 -8.075 1.00 62.62 107 SER A O 1
ATOM 826 N N . LEU A 1 108 ? -11.183 -10.689 -8.102 1.00 58.12 108 LEU A N 1
ATOM 827 C CA . LEU A 1 108 ? -10.355 -11.416 -9.048 1.00 58.12 108 LEU A CA 1
ATOM 828 C C . LEU A 1 108 ? -10.497 -10.775 -10.433 1.00 58.12 108 LEU A C 1
ATOM 830 O O . LEU A 1 108 ? -11.577 -10.788 -11.012 1.00 58.12 108 LEU A O 1
ATOM 834 N N . THR A 1 109 ? -9.398 -10.257 -10.981 1.00 51.91 109 THR A N 1
ATOM 835 C CA . THR A 1 109 ? -9.366 -9.521 -12.261 1.00 51.91 109 THR A CA 1
ATOM 836 C C . THR A 1 109 ? -9.899 -10.313 -13.458 1.00 51.91 109 THR A C 1
ATOM 838 O O . THR A 1 109 ? -10.338 -9.716 -14.432 1.00 51.91 109 THR A O 1
ATOM 841 N N . TRP A 1 110 ? -9.918 -11.649 -13.402 1.00 53.28 110 TRP A N 1
ATOM 842 C CA . TRP A 1 110 ? -10.503 -12.495 -14.451 1.00 53.28 110 TRP A CA 1
ATOM 843 C C . TRP A 1 110 ? -12.037 -12.548 -14.431 1.00 53.28 110 TRP A C 1
ATOM 845 O O . TRP A 1 110 ? -12.635 -13.042 -15.382 1.00 53.28 110 TRP A O 1
ATOM 855 N N . GLN A 1 111 ? -12.678 -12.065 -13.363 1.00 50.19 111 GLN A N 1
ATOM 856 C CA . GLN A 1 111 ? -14.138 -11.916 -13.293 1.00 50.19 111 GLN A CA 1
ATOM 857 C C . GLN A 1 111 ? -14.615 -10.629 -13.969 1.00 50.19 111 GLN A C 1
ATOM 859 O O . GLN A 1 111 ? -15.815 -10.428 -14.124 1.00 50.19 111 GLN A O 1
ATOM 864 N N . VAL A 1 112 ? -13.680 -9.767 -14.372 1.00 51.00 112 VAL A N 1
ATOM 865 C CA . VAL A 1 112 ? -13.958 -8.544 -15.111 1.00 51.00 112 VAL A CA 1
ATOM 866 C C . VAL A 1 112 ? -13.909 -8.868 -16.599 1.00 51.00 112 VAL A C 1
ATOM 868 O O . VAL A 1 112 ? -12.829 -9.177 -17.114 1.00 51.00 112 VAL A O 1
ATOM 871 N N . PRO A 1 113 ? -15.038 -8.816 -17.317 1.00 52.19 113 PRO A N 1
ATOM 872 C CA . PRO A 1 113 ? -15.013 -9.047 -18.744 1.00 52.19 113 PRO A CA 1
ATOM 873 C C . PRO A 1 113 ? -14.329 -7.848 -19.447 1.00 52.19 113 PRO A C 1
ATOM 875 O O . PRO A 1 113 ? -14.368 -6.717 -18.950 1.00 52.19 113 PRO A O 1
ATOM 878 N N . PRO A 1 114 ? -13.602 -8.079 -20.554 1.00 52.03 114 PRO A N 1
ATOM 879 C CA . PRO A 1 114 ? -12.825 -7.038 -21.220 1.00 52.03 114 PRO A CA 1
ATOM 880 C C . PRO A 1 114 ? -13.723 -5.893 -21.703 1.00 52.03 114 PRO A C 1
ATOM 882 O O . PRO A 1 114 ? -14.825 -6.116 -22.189 1.00 52.03 114 PRO A O 1
ATOM 885 N N . ALA A 1 115 ? -13.234 -4.654 -21.609 1.00 45.81 115 ALA A N 1
ATOM 886 C CA . ALA A 1 115 ? -13.988 -3.472 -22.026 1.00 45.81 115 ALA A CA 1
ATOM 887 C C . ALA A 1 115 ? -14.532 -3.627 -23.464 1.00 45.81 115 ALA A C 1
ATOM 889 O O . ALA A 1 115 ? -13.751 -3.695 -24.415 1.00 45.81 115 ALA A O 1
ATOM 890 N N . GLY A 1 116 ? -15.862 -3.679 -23.604 1.00 51.53 116 GLY A N 1
ATOM 891 C CA . GLY A 1 116 ? -16.558 -3.868 -24.883 1.00 51.53 116 GLY A CA 1
ATOM 892 C C . GLY A 1 116 ? -17.282 -5.208 -25.052 1.00 51.53 116 GLY A C 1
ATOM 893 O O . GLY A 1 116 ? -17.905 -5.410 -26.088 1.00 51.53 116 GLY A O 1
ATOM 894 N N . THR A 1 117 ? -17.230 -6.115 -24.076 1.00 56.75 117 THR A N 1
ATOM 895 C CA . THR A 1 117 ? -18.201 -7.218 -23.989 1.00 56.75 117 THR A CA 1
ATOM 896 C C . THR A 1 117 ? -19.537 -6.687 -23.501 1.00 56.75 117 THR A C 1
ATOM 898 O O . THR A 1 117 ? -19.574 -5.977 -22.492 1.00 56.75 117 THR A O 1
ATOM 901 N N . ASP A 1 118 ? -20.612 -7.039 -24.204 1.00 54.62 118 ASP A N 1
ATOM 902 C CA . ASP A 1 118 ? -21.960 -6.654 -23.811 1.00 54.62 118 ASP A CA 1
ATOM 903 C C . ASP A 1 118 ? -22.248 -7.158 -22.385 1.00 54.62 118 ASP A C 1
ATOM 905 O O . ASP A 1 118 ? -22.096 -8.352 -22.107 1.00 54.62 118 ASP A O 1
ATOM 909 N N . PRO A 1 119 ? -22.635 -6.265 -21.456 1.00 53.53 119 PRO A N 1
ATOM 910 C CA . PRO A 1 119 ? -22.887 -6.619 -20.061 1.00 53.53 119 PRO A CA 1
ATOM 911 C C . PRO A 1 119 ? -24.106 -7.535 -19.880 1.00 53.53 119 PRO A C 1
ATOM 913 O O . PRO A 1 119 ? -24.357 -7.985 -18.773 1.00 53.53 119 PRO A O 1
ATOM 916 N N . GLU A 1 120 ? -24.864 -7.827 -20.940 1.00 58.69 120 GLU A N 1
ATOM 917 C CA . GLU A 1 120 ? -26.017 -8.732 -20.880 1.00 58.69 120 GLU A CA 1
ATOM 918 C C . GLU A 1 120 ? -25.623 -10.218 -20.805 1.00 58.69 120 GLU A C 1
ATOM 920 O O . GLU A 1 120 ? -26.412 -11.023 -20.318 1.00 58.69 120 GLU A O 1
ATOM 925 N N . ASP A 1 121 ? -24.407 -10.594 -21.226 1.00 56.22 121 ASP A N 1
ATOM 926 C CA . ASP A 1 121 ? -23.956 -12.001 -21.225 1.00 56.22 121 ASP A CA 1
ATOM 927 C C . ASP A 1 121 ? -23.289 -12.439 -19.907 1.00 56.22 121 ASP A C 1
ATOM 929 O O . ASP A 1 121 ? -23.019 -13.624 -19.694 1.00 56.22 121 ASP A O 1
ATOM 933 N N . PHE A 1 122 ? -23.029 -11.499 -18.998 1.00 55.00 122 PHE A N 1
ATOM 934 C CA . PHE A 1 122 ? -22.517 -11.773 -17.660 1.00 55.00 122 PHE A CA 1
ATOM 935 C C . PHE A 1 122 ? -23.342 -10.978 -16.651 1.00 55.00 122 PHE A C 1
ATOM 937 O O . PHE A 1 122 ? -23.303 -9.754 -16.674 1.00 55.00 122 PHE A O 1
ATOM 944 N N . ASP A 1 123 ? -23.984 -11.659 -15.696 1.00 53.78 123 ASP A N 1
ATOM 945 C CA . ASP A 1 123 ? -24.580 -11.069 -14.479 1.00 53.78 123 ASP A CA 1
ATOM 946 C C . ASP A 1 123 ? -23.498 -10.462 -13.541 1.00 53.78 123 ASP A C 1
ATOM 948 O O . ASP A 1 123 ? -23.518 -10.621 -12.318 1.00 53.78 123 ASP A O 1
ATOM 952 N N . ALA A 1 124 ? -22.472 -9.822 -14.101 1.00 51.72 124 ALA A N 1
ATOM 953 C CA . ALA A 1 124 ? -21.463 -9.086 -13.372 1.00 51.72 124 ALA A CA 1
ATOM 954 C C . ALA A 1 124 ? -22.036 -7.702 -13.070 1.00 51.72 124 ALA A C 1
ATOM 956 O O . ALA A 1 124 ? -22.043 -6.809 -13.915 1.00 51.72 124 ALA A O 1
ATOM 957 N N . ASP A 1 125 ? -22.537 -7.557 -11.848 1.00 50.69 125 ASP A N 1
ATOM 958 C CA . ASP A 1 125 ? -23.017 -6.297 -11.296 1.00 50.69 125 ASP A CA 1
ATOM 959 C C . ASP A 1 125 ? -21.982 -5.172 -11.547 1.00 50.69 125 ASP A C 1
ATOM 961 O O . ASP A 1 125 ? -20.848 -5.263 -11.061 1.00 50.69 125 ASP A O 1
ATOM 965 N N . PRO A 1 126 ? -22.315 -4.122 -12.320 1.00 50.28 126 PRO A N 1
ATOM 966 C CA . PRO A 1 126 ? -21.389 -3.032 -12.624 1.00 50.28 126 PRO A CA 1
ATOM 967 C C . PRO A 1 126 ? -20.903 -2.295 -11.364 1.00 50.28 126 PRO A C 1
ATOM 969 O O . PRO A 1 126 ? -19.827 -1.690 -11.393 1.00 50.28 126 PRO A O 1
ATOM 972 N N . ASP A 1 127 ? -21.609 -2.411 -10.234 1.00 51.44 127 ASP A N 1
ATOM 973 C CA . ASP A 1 127 ? -21.168 -1.865 -8.947 1.00 51.44 127 ASP A CA 1
ATOM 974 C C . ASP A 1 127 ? -19.985 -2.644 -8.330 1.00 51.44 127 ASP A C 1
ATOM 976 O O . ASP A 1 127 ? -19.233 -2.104 -7.508 1.00 51.44 127 ASP A O 1
ATOM 980 N N . LEU A 1 128 ? -19.705 -3.880 -8.768 1.00 52.34 128 LEU A N 1
ATOM 981 C CA . LEU A 1 128 ? -18.498 -4.615 -8.355 1.00 52.34 128 LEU A CA 1
ATOM 982 C C . LEU A 1 128 ? -17.200 -4.017 -8.924 1.00 52.34 128 LEU A C 1
ATOM 984 O O . LEU A 1 128 ? -16.128 -4.289 -8.383 1.00 52.34 128 LEU A O 1
ATOM 988 N N . MET A 1 129 ? -17.274 -3.175 -9.961 1.00 49.22 129 MET A N 1
ATOM 989 C CA . MET A 1 129 ? -16.105 -2.495 -10.541 1.00 49.22 129 MET A CA 1
ATOM 990 C C . MET A 1 129 ? -15.597 -1.322 -9.687 1.00 49.22 129 MET A C 1
ATOM 992 O O . MET A 1 129 ? -14.420 -0.980 -9.773 1.00 49.22 129 MET A O 1
ATOM 996 N N . ASN A 1 130 ? -16.456 -0.709 -8.861 1.00 49.97 130 ASN A N 1
ATOM 997 C CA . ASN A 1 130 ? -16.167 0.555 -8.161 1.00 49.97 130 ASN A CA 1
ATOM 998 C C . ASN A 1 130 ? -16.196 0.460 -6.624 1.00 49.97 130 ASN A C 1
ATOM 1000 O O . ASN A 1 130 ? -16.075 1.468 -5.929 1.00 49.97 130 ASN A O 1
ATOM 1004 N N . THR A 1 131 ? -16.313 -0.742 -6.054 1.00 56.47 131 THR A N 1
ATOM 1005 C CA . THR A 1 131 ? -16.419 -0.934 -4.593 1.00 56.47 131 THR A CA 1
ATOM 1006 C C . THR A 1 131 ? -15.080 -1.052 -3.861 1.00 56.47 131 THR A C 1
ATOM 1008 O O . THR A 1 131 ? -15.073 -1.276 -2.648 1.00 56.47 131 THR A O 1
ATOM 1011 N N . ASN A 1 132 ? -13.951 -0.834 -4.548 1.00 63.06 132 ASN A N 1
ATOM 1012 C CA . ASN A 1 132 ? -12.606 -0.923 -3.967 1.00 63.06 132 ASN A CA 1
ATOM 1013 C C . ASN A 1 132 ? -12.477 -0.086 -2.681 1.00 63.06 132 ASN A C 1
ATOM 1015 O O . ASN A 1 132 ? -12.060 -0.604 -1.654 1.00 63.06 132 ASN A O 1
ATOM 1019 N N . ALA A 1 133 ? -12.913 1.177 -2.679 1.00 60.66 133 ALA A N 1
ATOM 1020 C CA . ALA A 1 133 ? -12.798 2.031 -1.492 1.00 60.66 133 ALA A CA 1
ATOM 1021 C C . ALA A 1 133 ? -13.808 1.687 -0.376 1.00 60.66 133 ALA A C 1
ATOM 1023 O O . ALA A 1 133 ? -13.525 1.902 0.800 1.00 60.66 133 ALA A O 1
ATOM 1024 N N . GLY A 1 134 ? -14.980 1.144 -0.726 1.00 62.69 134 GLY A N 1
ATOM 1025 C CA . GLY A 1 134 ? -16.088 0.935 0.216 1.00 62.69 134 GLY A CA 1
ATOM 1026 C C . GLY A 1 134 ? -15.905 -0.247 1.173 1.00 62.69 134 GLY A C 1
ATOM 1027 O O . GLY A 1 134 ? -16.562 -0.292 2.209 1.00 62.69 134 GLY A O 1
ATOM 1028 N N . LYS A 1 135 ? -15.019 -1.194 0.841 1.00 66.31 135 LYS A N 1
ATOM 1029 C CA . LYS A 1 135 ? -14.726 -2.393 1.653 1.00 66.31 135 LYS A CA 1
ATOM 1030 C C . LYS A 1 135 ? -13.311 -2.416 2.228 1.00 66.31 135 LYS A C 1
ATOM 1032 O O . LYS A 1 135 ? -12.885 -3.449 2.729 1.00 66.31 135 LYS A O 1
ATOM 1037 N N . LEU A 1 136 ? -12.569 -1.320 2.116 1.00 78.00 136 LEU A N 1
ATOM 1038 C CA . LEU A 1 136 ? -11.189 -1.279 2.570 1.00 78.00 136 LEU A CA 1
ATOM 1039 C C . LEU A 1 136 ? -11.150 -1.330 4.107 1.00 78.00 136 LEU A C 1
ATOM 1041 O O . LEU A 1 136 ? -11.865 -0.598 4.796 1.00 78.00 136 LEU A O 1
ATOM 1045 N N . SER A 1 137 ? -10.288 -2.191 4.634 1.00 79.62 137 SER A N 1
ATOM 1046 C CA . SER A 1 137 ? -9.908 -2.266 6.042 1.00 79.62 137 SER A CA 1
ATOM 1047 C C . SER A 1 137 ? -8.410 -1.996 6.191 1.00 79.62 137 SER A C 1
ATOM 1049 O O . SER A 1 137 ? -7.626 -2.212 5.268 1.00 79.62 137 SER A O 1
ATOM 1051 N N . GLN A 1 138 ? -7.958 -1.597 7.383 1.00 79.50 138 GLN A N 1
ATOM 1052 C CA . GLN A 1 138 ? -6.517 -1.544 7.683 1.00 79.50 138 GLN A CA 1
ATOM 1053 C C . GLN A 1 138 ? -5.829 -2.913 7.559 1.00 79.50 138 GLN A C 1
ATOM 1055 O O . GLN A 1 138 ? -4.611 -2.998 7.393 1.00 79.50 138 GLN A O 1
ATOM 1060 N N . LEU A 1 139 ? -6.600 -4.000 7.622 1.00 81.00 139 LEU A N 1
ATOM 1061 C CA . LEU A 1 139 ? -6.094 -5.347 7.371 1.00 81.00 139 LEU A CA 1
ATOM 1062 C C . LEU A 1 139 ? -5.727 -5.565 5.894 1.00 81.00 139 LEU A C 1
ATOM 1064 O O . LEU A 1 139 ? -4.858 -6.387 5.603 1.00 81.00 139 LEU A O 1
ATOM 1068 N N . ASP A 1 140 ? -6.311 -4.783 4.984 1.00 85.31 140 ASP A N 1
ATOM 1069 C CA . ASP A 1 140 ? -6.108 -4.897 3.538 1.00 85.31 140 ASP A CA 1
ATOM 1070 C C . ASP A 1 140 ? -4.908 -4.094 3.026 1.00 85.31 140 ASP A C 1
ATOM 1072 O O . ASP A 1 140 ? -4.560 -4.201 1.849 1.00 85.31 140 ASP A O 1
ATOM 1076 N N . VAL A 1 141 ? -4.219 -3.343 3.901 1.00 89.12 141 VAL A N 1
ATOM 1077 C CA . VAL A 1 141 ? -3.006 -2.572 3.561 1.00 89.12 141 VAL A CA 1
ATOM 1078 C C . VAL A 1 141 ? -2.010 -3.431 2.788 1.00 89.12 141 VAL A C 1
ATOM 1080 O O . VAL A 1 141 ? -1.447 -2.995 1.787 1.00 89.12 141 VAL A O 1
ATOM 1083 N N . GLY A 1 142 ? -1.806 -4.675 3.229 1.00 90.25 142 GLY A N 1
ATOM 1084 C CA . GLY A 1 142 ? -0.865 -5.577 2.576 1.00 90.25 142 GLY A CA 1
ATOM 1085 C C . GLY A 1 142 ? -1.261 -5.918 1.141 1.00 90.25 142 GLY A C 1
ATOM 1086 O O . GLY A 1 142 ? -0.407 -5.911 0.259 1.00 90.25 142 GLY A O 1
ATOM 1087 N N . THR A 1 143 ? -2.547 -6.167 0.899 1.00 87.75 143 THR A N 1
ATOM 1088 C CA . THR A 1 143 ? -3.087 -6.477 -0.431 1.00 87.75 143 THR A CA 1
ATOM 1089 C C . THR A 1 143 ? -2.963 -5.278 -1.366 1.00 87.75 143 THR A C 1
ATOM 1091 O O . THR A 1 143 ? -2.477 -5.421 -2.484 1.00 87.75 143 THR A O 1
ATOM 1094 N N . VAL A 1 144 ? -3.323 -4.085 -0.882 1.00 89.06 144 VAL A N 1
ATOM 1095 C CA . VAL A 1 144 ? -3.223 -2.826 -1.638 1.00 89.06 144 VAL A CA 1
ATOM 1096 C C . VAL A 1 144 ? -1.773 -2.534 -2.028 1.00 89.06 144 VAL A C 1
ATOM 1098 O O . VAL A 1 144 ? -1.489 -2.266 -3.193 1.00 89.06 144 VAL A O 1
ATOM 1101 N N . LEU A 1 145 ? -0.832 -2.638 -1.084 1.00 92.19 145 LEU A N 1
ATOM 1102 C CA . LEU A 1 145 ? 0.585 -2.391 -1.365 1.00 92.19 145 LEU A CA 1
ATOM 1103 C C . LEU A 1 145 ? 1.186 -3.426 -2.325 1.00 92.19 145 LEU A C 1
ATOM 1105 O O . LEU A 1 145 ? 2.031 -3.082 -3.149 1.00 92.19 145 LEU A O 1
ATOM 1109 N N . LEU A 1 146 ? 0.758 -4.687 -2.237 1.00 90.81 146 LEU A N 1
ATOM 1110 C CA . LEU A 1 146 ? 1.181 -5.740 -3.158 1.00 90.81 146 LEU A CA 1
ATOM 1111 C C . LEU A 1 146 ? 0.697 -5.485 -4.589 1.00 90.81 146 LEU A C 1
ATOM 1113 O O . LEU A 1 146 ? 1.466 -5.658 -5.533 1.00 90.81 146 LEU A O 1
ATOM 1117 N N . GLU A 1 147 ? -0.547 -5.039 -4.751 1.00 86.38 147 GLU A N 1
ATOM 1118 C CA . GLU A 1 147 ? -1.078 -4.645 -6.057 1.00 86.38 147 GLU A CA 1
ATOM 1119 C C . GLU A 1 147 ? -0.382 -3.396 -6.597 1.00 86.38 147 GLU A C 1
ATOM 1121 O O . GLU A 1 147 ? -0.021 -3.351 -7.773 1.00 86.38 147 GLU A O 1
ATOM 1126 N N . TYR A 1 148 ? -0.078 -2.419 -5.741 1.00 90.38 148 TYR A N 1
ATOM 1127 C CA . TYR A 1 148 ? 0.706 -1.258 -6.155 1.00 90.38 148 TYR A CA 1
ATOM 1128 C C . TYR A 1 148 ? 2.120 -1.641 -6.619 1.00 90.38 148 TYR A C 1
ATOM 1130 O O . TYR A 1 148 ? 2.568 -1.170 -7.667 1.00 90.38 148 TYR A O 1
ATOM 1138 N N . LEU A 1 149 ? 2.801 -2.554 -5.909 1.00 91.56 149 LEU A N 1
ATOM 1139 C CA . LEU A 1 149 ? 4.086 -3.107 -6.354 1.00 91.56 149 LEU A CA 1
ATOM 1140 C C . LEU A 1 149 ? 3.953 -3.821 -7.696 1.00 91.56 149 LEU A C 1
ATOM 1142 O O . LEU A 1 149 ? 4.797 -3.616 -8.563 1.00 91.56 149 LEU A O 1
ATOM 1146 N N . ARG A 1 150 ? 2.910 -4.638 -7.884 1.00 86.38 150 ARG A N 1
ATOM 1147 C CA . ARG A 1 150 ? 2.663 -5.312 -9.166 1.00 86.38 150 ARG A CA 1
ATOM 1148 C C . ARG A 1 150 ? 2.592 -4.294 -10.294 1.00 86.38 150 ARG A C 1
ATOM 1150 O O . ARG A 1 150 ? 3.284 -4.450 -11.294 1.00 86.38 150 ARG A O 1
ATOM 1157 N N . MET A 1 151 ? 1.808 -3.233 -10.121 1.00 83.38 151 MET A N 1
ATOM 1158 C CA . MET A 1 151 ? 1.670 -2.194 -11.141 1.00 83.38 151 MET A CA 1
ATOM 1159 C C . MET A 1 151 ? 2.983 -1.470 -11.428 1.00 83.38 151 MET A C 1
ATOM 1161 O O . MET A 1 151 ? 3.318 -1.246 -12.591 1.00 83.38 151 MET A O 1
ATOM 1165 N N . TYR A 1 152 ? 3.745 -1.156 -10.384 1.00 88.94 152 TYR A N 1
ATOM 1166 C CA . TYR A 1 152 ? 5.062 -0.545 -10.514 1.00 88.94 152 TYR A CA 1
ATOM 1167 C C . TYR A 1 152 ? 6.055 -1.451 -11.263 1.00 88.94 152 TYR A C 1
ATOM 1169 O O . TYR A 1 152 ? 6.717 -1.009 -12.203 1.00 88.94 152 TYR A O 1
ATOM 1177 N N . GLU A 1 153 ? 6.119 -2.738 -10.912 1.00 88.25 153 GLU A N 1
ATOM 1178 C CA . GLU A 1 153 ? 6.950 -3.726 -11.608 1.00 88.25 153 GLU A CA 1
ATOM 1179 C C . GLU A 1 153 ? 6.544 -3.855 -13.084 1.00 88.25 153 GLU A C 1
ATOM 1181 O O . GLU A 1 153 ? 7.415 -3.898 -13.955 1.00 88.25 153 GLU A O 1
ATOM 1186 N N . CYS A 1 154 ? 5.241 -3.849 -13.388 1.00 84.12 154 CYS A N 1
ATOM 1187 C CA . CYS A 1 154 ? 4.752 -3.876 -14.766 1.00 84.12 154 CYS A CA 1
ATOM 1188 C C . CYS A 1 154 ? 5.204 -2.648 -15.561 1.00 84.12 154 CYS A C 1
ATOM 1190 O O . CYS A 1 154 ? 5.716 -2.803 -16.671 1.00 84.12 154 CYS A O 1
ATOM 1192 N N . ALA A 1 155 ? 5.086 -1.449 -14.985 1.00 82.06 155 ALA A N 1
ATOM 1193 C CA . ALA A 1 155 ? 5.517 -0.211 -15.629 1.00 82.06 155 ALA A CA 1
ATOM 1194 C C . ALA A 1 155 ? 7.030 -0.212 -15.922 1.00 82.06 155 ALA A C 1
ATOM 1196 O O . ALA A 1 155 ? 7.467 0.193 -17.004 1.00 82.06 155 ALA A O 1
ATOM 1197 N N . LEU A 1 156 ? 7.841 -0.722 -14.990 1.00 85.75 156 LEU A N 1
ATOM 1198 C CA . LEU A 1 156 ? 9.288 -0.867 -15.166 1.00 85.75 156 LEU A CA 1
ATOM 1199 C C . LEU A 1 156 ? 9.652 -1.886 -16.255 1.00 85.75 156 LEU A C 1
ATOM 1201 O O . LEU A 1 156 ? 10.521 -1.613 -17.090 1.00 85.75 156 LEU A O 1
ATOM 1205 N N . VAL A 1 157 ? 8.992 -3.048 -16.273 1.00 84.44 157 VAL A N 1
ATOM 1206 C CA . VAL A 1 157 ? 9.213 -4.083 -17.296 1.00 84.44 157 VAL A CA 1
ATOM 1207 C C . VAL A 1 157 ? 8.823 -3.561 -18.674 1.00 84.44 157 VAL A C 1
ATOM 1209 O O . VAL A 1 157 ? 9.614 -3.680 -19.611 1.00 84.44 157 VAL A O 1
ATOM 1212 N N . GLU A 1 158 ? 7.661 -2.926 -18.803 1.00 78.12 158 GLU A N 1
ATOM 1213 C CA . GLU A 1 158 ? 7.220 -2.324 -20.059 1.00 78.12 158 GLU A CA 1
ATOM 1214 C C . GLU A 1 158 ? 8.231 -1.281 -20.551 1.00 78.12 158 GLU A C 1
ATOM 1216 O O . GLU A 1 158 ? 8.694 -1.351 -21.693 1.00 78.12 158 GLU A O 1
ATOM 1221 N N . ARG A 1 159 ? 8.681 -0.377 -19.671 1.00 78.19 159 ARG A N 1
ATOM 1222 C CA . ARG A 1 159 ? 9.705 0.616 -20.016 1.00 78.19 159 ARG A CA 1
ATOM 1223 C C . ARG A 1 159 ? 11.003 -0.032 -20.487 1.00 78.19 159 ARG A C 1
ATOM 1225 O O . ARG A 1 159 ? 11.612 0.482 -21.428 1.00 78.19 159 ARG A O 1
ATOM 1232 N N . SER A 1 160 ? 11.406 -1.137 -19.856 1.00 79.31 160 SER A N 1
ATOM 1233 C CA . SER A 1 160 ? 12.619 -1.869 -20.222 1.00 79.31 160 SER A CA 1
ATOM 1234 C C . SER A 1 160 ? 12.545 -2.461 -21.632 1.00 79.31 160 SER A C 1
ATOM 1236 O O . SER A 1 160 ? 13.533 -2.395 -22.358 1.00 79.31 160 SER A O 1
ATOM 1238 N N . LEU A 1 161 ? 11.365 -2.935 -22.056 1.00 74.00 161 LEU A N 1
ATOM 1239 C CA . LEU A 1 161 ? 11.131 -3.473 -23.402 1.00 74.00 161 LEU A CA 1
ATOM 1240 C C . LEU A 1 161 ? 11.169 -2.387 -24.487 1.00 74.00 161 LEU A C 1
ATOM 1242 O O . LEU A 1 161 ? 11.531 -2.667 -25.626 1.00 74.00 161 LEU A O 1
ATOM 1246 N N . PHE A 1 162 ? 10.819 -1.145 -24.141 1.00 70.25 162 PHE A N 1
ATOM 1247 C CA . PHE A 1 162 ? 10.867 0.003 -25.054 1.00 70.25 162 PHE A CA 1
ATOM 1248 C C . PHE A 1 162 ? 12.232 0.712 -25.098 1.00 70.25 162 PHE A C 1
ATOM 1250 O O . PHE A 1 162 ? 12.380 1.727 -25.785 1.00 70.25 162 PHE A O 1
ATOM 1257 N N . LEU A 1 163 ? 13.251 0.222 -24.383 1.00 67.69 163 LEU A N 1
ATOM 1258 C CA . LEU A 1 163 ? 14.608 0.753 -24.518 1.00 67.69 163 LEU A CA 1
ATOM 1259 C C . LEU A 1 163 ? 15.180 0.345 -25.884 1.00 67.69 163 LEU A C 1
ATOM 1261 O O . LEU A 1 163 ? 15.380 -0.834 -26.165 1.00 67.69 163 LEU A O 1
ATOM 1265 N N . ILE A 1 164 ? 15.511 1.348 -26.707 1.00 59.91 164 ILE A N 1
ATOM 1266 C CA . ILE A 1 164 ? 16.013 1.222 -28.093 1.00 59.91 164 ILE A CA 1
ATOM 1267 C C . ILE A 1 164 ? 17.175 0.224 -28.221 1.00 59.91 164 ILE A C 1
ATOM 1269 O O . ILE A 1 164 ? 17.371 -0.378 -29.277 1.00 59.91 164 ILE A O 1
ATOM 1273 N N . LYS A 1 165 ? 17.943 0.011 -27.148 1.00 57.25 165 LYS A N 1
ATOM 1274 C CA . LYS A 1 165 ? 19.049 -0.941 -27.137 1.00 57.25 165 LYS A CA 1
ATOM 1275 C C . LYS A 1 165 ? 18.609 -2.382 -27.421 1.00 57.25 165 LYS A C 1
ATOM 1277 O O . LYS A 1 165 ? 19.301 -3.040 -28.183 1.00 57.25 165 LYS A O 1
ATOM 1282 N N . ASP A 1 166 ? 17.473 -2.852 -26.903 1.00 53.41 166 ASP A N 1
ATOM 1283 C CA . ASP A 1 166 ? 17.029 -4.226 -27.189 1.00 53.41 166 ASP A CA 1
ATOM 1284 C C . ASP A 1 166 ? 16.569 -4.370 -28.643 1.00 53.41 166 ASP A C 1
ATOM 1286 O O . ASP A 1 166 ? 16.895 -5.364 -29.284 1.00 53.41 166 ASP A O 1
ATOM 1290 N N . THR A 1 167 ? 15.924 -3.347 -29.213 1.00 57.16 167 THR A N 1
ATOM 1291 C CA . THR A 1 167 ? 15.614 -3.339 -30.650 1.00 57.16 167 THR A CA 1
ATOM 1292 C C . THR A 1 167 ? 16.874 -3.263 -31.506 1.00 57.16 167 THR A C 1
ATOM 1294 O O . THR A 1 167 ? 16.970 -3.963 -32.502 1.00 57.16 167 THR A O 1
ATOM 1297 N N . TYR A 1 168 ? 17.874 -2.469 -31.116 1.00 57.34 168 TYR A N 1
ATOM 1298 C CA . TYR A 1 168 ? 19.109 -2.324 -31.886 1.00 57.34 168 TYR A CA 1
ATOM 1299 C C . TYR A 1 168 ? 20.009 -3.557 -31.790 1.00 57.34 168 TYR A C 1
ATOM 1301 O O . TYR A 1 168 ? 20.554 -3.979 -32.801 1.00 57.34 168 TYR A O 1
ATOM 1309 N N . ASP A 1 169 ? 20.168 -4.152 -30.607 1.00 60.28 169 ASP A N 1
ATOM 1310 C CA . ASP A 1 169 ? 20.955 -5.375 -30.439 1.00 60.28 169 ASP A CA 1
ATOM 1311 C C . ASP A 1 169 ? 20.260 -6.562 -31.135 1.00 60.28 169 ASP A C 1
ATOM 1313 O O . ASP A 1 169 ? 20.939 -7.356 -31.787 1.00 60.28 169 ASP A O 1
ATOM 1317 N N . GLN A 1 170 ? 18.919 -6.638 -31.110 1.00 61.72 170 GLN A N 1
ATOM 1318 C CA . GLN A 1 170 ? 18.158 -7.612 -31.909 1.00 61.72 170 GLN A CA 1
ATOM 1319 C C . GLN A 1 170 ? 18.302 -7.380 -33.417 1.00 61.72 170 GLN A C 1
ATOM 1321 O O . GLN A 1 170 ? 18.506 -8.341 -34.157 1.00 61.72 170 GLN A O 1
ATOM 1326 N N . GLU A 1 171 ? 18.228 -6.131 -33.883 1.00 68.75 171 GLU A N 1
ATOM 1327 C CA . GLU A 1 171 ? 18.435 -5.786 -35.295 1.00 68.75 171 GLU A CA 1
ATOM 1328 C C . GLU A 1 171 ? 19.877 -6.056 -35.731 1.00 68.75 171 GLU A C 1
ATOM 1330 O O . GLU A 1 171 ? 20.099 -6.632 -36.787 1.00 68.75 171 GLU A O 1
ATOM 1335 N N . LYS A 1 172 ? 20.869 -5.764 -34.888 1.00 73.25 172 LYS A N 1
ATOM 1336 C CA . LYS A 1 172 ? 22.280 -6.048 -35.168 1.00 73.25 172 LYS A CA 1
ATOM 1337 C C . LYS A 1 172 ? 22.563 -7.546 -35.231 1.00 73.25 172 LYS A C 1
ATOM 1339 O O . LYS A 1 172 ? 23.340 -7.988 -36.076 1.00 73.25 172 LYS A O 1
ATOM 1344 N N . ASP A 1 173 ? 21.964 -8.342 -34.350 1.00 73.81 173 ASP A N 1
ATOM 1345 C CA . ASP A 1 173 ? 22.073 -9.801 -34.430 1.00 73.81 173 ASP A CA 1
ATOM 1346 C C . ASP A 1 173 ? 21.309 -10.361 -35.636 1.00 73.81 173 ASP A C 1
ATOM 1348 O O . ASP A 1 173 ? 21.769 -11.325 -36.256 1.00 73.81 173 ASP A O 1
ATOM 1352 N N . ARG A 1 174 ? 20.188 -9.741 -36.028 1.00 72.19 174 ARG A N 1
ATOM 1353 C CA . ARG A 1 174 ? 19.498 -10.047 -37.287 1.00 72.19 174 ARG A CA 1
ATOM 1354 C C . ARG A 1 174 ? 20.381 -9.724 -38.492 1.00 72.19 174 ARG A C 1
ATOM 1356 O O . ARG A 1 174 ? 20.511 -10.570 -39.372 1.00 72.19 174 ARG A O 1
ATOM 1363 N N . ASP A 1 175 ? 21.046 -8.575 -38.498 1.00 75.94 175 ASP A N 1
ATOM 1364 C CA . ASP A 1 175 ? 21.962 -8.149 -39.555 1.00 75.94 175 ASP A CA 1
ATOM 1365 C C . ASP A 1 175 ? 23.172 -9.074 -39.659 1.00 75.94 175 ASP A C 1
ATOM 1367 O O . ASP A 1 175 ? 23.511 -9.489 -40.761 1.00 75.94 175 ASP A O 1
ATOM 1371 N N . LYS A 1 176 ? 23.763 -9.504 -38.537 1.00 76.81 176 LYS A N 1
ATOM 1372 C CA . LYS A 1 176 ? 24.831 -10.520 -38.541 1.00 76.81 176 LYS A CA 1
ATOM 1373 C C . LYS A 1 176 ? 24.361 -11.862 -39.096 1.00 76.81 176 LYS A C 1
ATOM 1375 O O . LYS A 1 176 ? 25.095 -12.513 -39.835 1.00 76.81 176 LYS A O 1
ATOM 1380 N N . ARG A 1 177 ? 23.140 -12.300 -38.758 1.00 74.12 177 ARG A N 1
ATOM 1381 C CA . ARG A 1 177 ? 22.550 -13.512 -39.357 1.00 74.12 177 ARG A CA 1
ATOM 1382 C C . ARG A 1 177 ? 22.353 -13.336 -40.861 1.00 74.12 177 ARG A C 1
ATOM 1384 O O . ARG A 1 177 ? 22.643 -14.258 -41.613 1.00 74.12 177 ARG A O 1
ATOM 1391 N N . MET A 1 178 ? 21.911 -12.159 -41.297 1.00 69.00 178 MET A N 1
ATOM 1392 C CA . MET A 1 178 ? 21.749 -11.824 -42.712 1.00 69.00 178 MET A CA 1
ATOM 1393 C C . MET A 1 178 ? 23.087 -11.680 -43.448 1.00 69.00 178 ME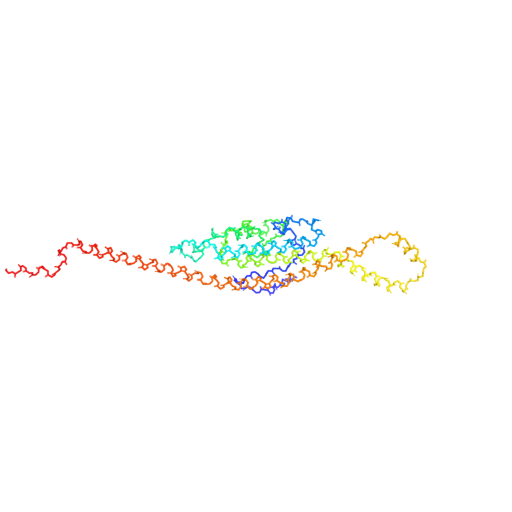T A C 1
ATOM 1395 O O . MET A 1 178 ? 23.162 -12.047 -44.613 1.00 69.00 178 MET A O 1
ATOM 1399 N N . GLU A 1 179 ? 24.147 -11.189 -42.804 1.00 70.69 179 GLU A N 1
ATOM 1400 C CA . GLU A 1 179 ? 25.509 -11.161 -43.355 1.00 70.69 179 GLU A CA 1
ATOM 1401 C C . GLU A 1 179 ? 26.061 -12.571 -43.535 1.00 70.69 179 GLU A C 1
ATOM 1403 O O . GLU A 1 179 ? 26.549 -12.890 -44.616 1.00 70.69 179 GLU A O 1
ATOM 1408 N N . ASN A 1 180 ? 25.886 -13.440 -42.536 1.00 70.31 180 ASN A N 1
ATOM 1409 C CA . ASN A 1 180 ? 26.273 -14.847 -42.640 1.00 70.31 180 ASN A CA 1
ATOM 1410 C C . ASN A 1 180 ? 25.486 -15.585 -43.743 1.00 70.31 180 ASN A C 1
ATOM 1412 O O . ASN A 1 180 ? 26.014 -16.501 -44.367 1.00 70.31 180 ASN A O 1
ATOM 1416 N N . LEU A 1 181 ? 24.244 -15.168 -44.023 1.00 66.06 181 LEU A N 1
ATOM 1417 C CA . LEU A 1 181 ? 23.449 -15.661 -45.158 1.00 66.06 181 LEU A CA 1
ATOM 1418 C C . LEU A 1 181 ? 23.889 -15.048 -46.501 1.00 66.06 181 LEU A C 1
ATOM 1420 O O . LEU A 1 181 ? 23.820 -15.704 -47.536 1.00 66.06 181 LEU A O 1
ATOM 1424 N N . LYS A 1 182 ? 24.368 -13.799 -46.514 1.00 61.16 182 LYS A N 1
ATOM 1425 C CA . LYS A 1 182 ? 24.888 -13.131 -47.721 1.00 61.16 182 LYS A CA 1
ATOM 1426 C C . LYS A 1 182 ? 26.244 -13.670 -48.156 1.00 61.16 182 LYS A C 1
ATOM 1428 O O . LYS A 1 182 ? 26.520 -13.667 -49.349 1.00 61.16 182 LYS A O 1
ATOM 1433 N N . THR A 1 183 ? 27.064 -14.186 -47.242 1.00 58.12 183 THR A N 1
ATOM 1434 C CA . THR A 1 183 ? 28.313 -14.874 -47.606 1.00 58.12 183 THR A CA 1
ATOM 1435 C C . THR A 1 183 ? 28.101 -16.150 -48.436 1.00 58.12 183 THR A C 1
ATOM 1437 O O . THR A 1 183 ? 29.063 -16.641 -49.018 1.00 58.12 183 THR A O 1
ATOM 1440 N N . GLU A 1 184 ? 26.862 -16.640 -48.578 1.00 57.38 184 GLU A N 1
ATOM 1441 C CA . GLU A 1 184 ? 26.493 -17.713 -49.519 1.00 57.38 184 GLU A CA 1
ATOM 1442 C C . GLU A 1 184 ? 25.899 -17.209 -50.853 1.00 57.38 184 GLU A C 1
ATOM 1444 O O . GLU A 1 184 ? 25.727 -18.003 -51.778 1.00 57.38 184 GLU A O 1
ATOM 1449 N N . VAL A 1 185 ? 25.613 -15.907 -51.012 1.00 56.38 185 VAL A N 1
ATOM 1450 C CA . VAL A 1 185 ? 24.932 -15.359 -52.201 1.00 56.38 185 VAL A CA 1
ATOM 1451 C C . VAL A 1 185 ? 25.765 -14.242 -52.844 1.00 56.38 185 VAL A C 1
ATOM 1453 O O . VAL A 1 185 ? 25.875 -13.131 -52.336 1.00 56.38 185 VAL A O 1
ATOM 1456 N N . SER A 1 186 ? 26.356 -14.586 -53.991 1.00 53.25 186 SER A N 1
ATOM 1457 C CA . SER A 1 186 ? 27.290 -13.830 -54.840 1.00 53.25 186 SER A CA 1
ATOM 1458 C C . SER A 1 186 ? 27.236 -12.287 -54.810 1.00 53.25 186 SER A C 1
ATOM 1460 O O . SER A 1 186 ? 26.277 -11.669 -55.276 1.00 53.25 186 SER A O 1
ATOM 1462 N N . GLY A 1 187 ? 28.390 -11.683 -54.512 1.00 58.91 187 GLY A N 1
ATOM 1463 C CA . GLY A 1 187 ? 29.146 -10.976 -55.552 1.00 58.91 187 GLY A CA 1
ATOM 1464 C C . GLY A 1 187 ? 29.070 -9.455 -55.583 1.00 58.91 187 GLY A C 1
ATOM 1465 O O . GLY A 1 187 ? 29.926 -8.803 -55.007 1.00 58.91 187 GLY A O 1
ATOM 1466 N N . ASP A 1 188 ? 28.122 -8.877 -56.320 1.00 59.41 188 ASP A N 1
ATOM 1467 C CA . ASP A 1 188 ? 28.455 -7.638 -57.053 1.00 59.41 188 ASP A CA 1
ATOM 1468 C C . ASP A 1 188 ? 27.514 -6.437 -56.844 1.00 59.41 188 ASP A C 1
ATOM 1470 O O . ASP A 1 188 ? 27.742 -5.369 -57.402 1.00 59.41 188 ASP A O 1
ATOM 1474 N N . VAL A 1 189 ? 26.459 -6.554 -56.027 1.00 57.72 189 VAL A N 1
ATOM 1475 C CA . VAL A 1 189 ? 25.439 -5.480 -55.889 1.00 57.72 189 VAL A CA 1
ATOM 1476 C C . VAL A 1 189 ? 25.456 -4.792 -54.512 1.00 57.72 189 VAL A C 1
ATOM 1478 O O . VAL A 1 189 ? 24.873 -3.724 -54.327 1.00 57.72 189 VAL A O 1
ATOM 1481 N N . LEU A 1 190 ? 26.155 -5.358 -53.522 1.00 57.94 190 LEU A N 1
ATOM 1482 C CA . LEU A 1 190 ? 26.104 -4.887 -52.129 1.00 57.94 190 LEU A CA 1
ATOM 1483 C C . LEU A 1 190 ? 27.091 -3.751 -51.802 1.00 57.94 190 LEU A C 1
ATOM 1485 O O . LEU A 1 190 ? 26.827 -2.943 -50.909 1.00 57.94 190 LEU A O 1
ATOM 1489 N N . GLU A 1 191 ? 28.197 -3.657 -52.542 1.00 58.97 191 GLU A N 1
ATOM 1490 C CA . GLU A 1 191 ? 29.258 -2.655 -52.344 1.00 58.97 191 GLU A CA 1
ATOM 1491 C C . GLU A 1 191 ? 28.750 -1.216 -52.543 1.00 58.97 191 GLU A C 1
ATOM 1493 O O . GLU A 1 191 ? 29.069 -0.317 -51.762 1.00 58.97 191 GLU A O 1
ATOM 1498 N N . SER A 1 192 ? 27.874 -0.986 -53.524 1.00 58.59 192 SER A N 1
ATOM 1499 C CA . SER A 1 192 ? 27.386 0.361 -53.852 1.00 58.59 192 SER A CA 1
ATOM 1500 C C . SER A 1 192 ? 26.410 0.932 -52.811 1.00 58.59 192 SER A C 1
ATOM 1502 O O . SER A 1 192 ? 26.329 2.148 -52.635 1.00 58.59 192 SER A O 1
ATOM 1504 N N . LEU A 1 193 ? 25.693 0.075 -52.077 1.00 56.06 193 LEU A N 1
ATOM 1505 C CA . LEU A 1 193 ? 24.711 0.481 -51.060 1.00 56.06 193 LEU A CA 1
ATOM 1506 C C . LEU A 1 193 ? 25.375 0.836 -49.717 1.00 56.06 193 LEU A C 1
ATOM 1508 O O . LEU A 1 193 ? 24.932 1.748 -49.015 1.00 56.06 193 LEU A O 1
ATOM 1512 N N . LEU A 1 194 ? 26.489 0.173 -49.392 1.00 58.16 194 LEU A N 1
ATOM 1513 C CA . LEU A 1 194 ? 27.291 0.436 -48.192 1.00 58.16 194 LEU A CA 1
ATOM 1514 C C . LEU A 1 194 ? 27.950 1.824 -48.199 1.00 58.16 194 LEU A C 1
ATOM 1516 O O . LEU A 1 194 ? 28.146 2.420 -47.139 1.00 58.16 194 LEU A O 1
ATOM 1520 N N . ILE A 1 195 ? 28.259 2.367 -49.378 1.00 58.56 195 ILE A N 1
ATOM 1521 C CA . ILE A 1 195 ? 28.844 3.708 -49.524 1.00 58.56 195 ILE A CA 1
ATOM 1522 C C . ILE A 1 195 ? 27.798 4.798 -49.231 1.00 58.56 195 ILE A C 1
ATOM 1524 O O . ILE A 1 195 ? 28.122 5.803 -48.598 1.00 58.56 195 ILE A O 1
ATOM 1528 N N . PHE A 1 196 ? 26.528 4.577 -49.589 1.00 52.94 196 PHE A N 1
ATOM 1529 C CA . PHE A 1 196 ? 25.452 5.551 -49.365 1.00 52.94 196 PHE A CA 1
ATOM 1530 C C . PHE A 1 196 ? 25.078 5.700 -47.876 1.00 52.94 196 PHE A C 1
ATOM 1532 O O . PHE A 1 196 ? 24.696 6.782 -47.432 1.00 52.94 196 PHE A O 1
ATOM 1539 N N . LEU A 1 197 ? 25.253 4.643 -47.074 1.00 55.84 197 LEU A N 1
ATOM 1540 C CA . LEU A 1 197 ? 24.970 4.657 -45.632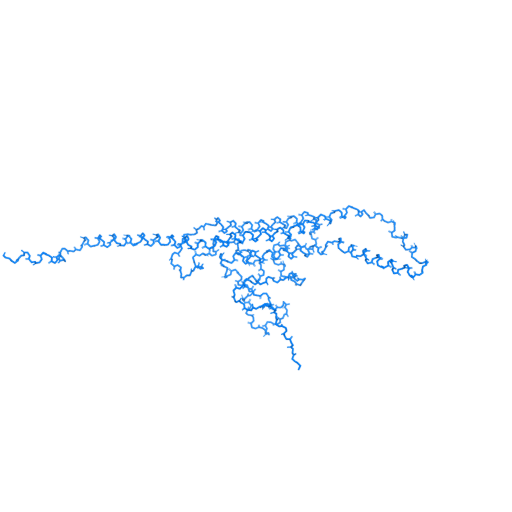 1.00 55.84 197 LEU A CA 1
ATOM 1541 C C . LEU A 1 197 ? 26.111 5.242 -44.775 1.00 55.84 197 LEU A C 1
ATOM 1543 O O . LEU A 1 197 ? 25.859 5.717 -43.670 1.00 55.84 197 LEU A O 1
ATOM 1547 N N . LYS A 1 198 ? 27.355 5.283 -45.275 1.00 53.53 198 LYS A N 1
ATOM 1548 C CA . LYS A 1 198 ? 28.527 5.806 -44.536 1.00 53.53 198 LYS A CA 1
ATOM 1549 C C . LYS A 1 198 ? 28.640 7.342 -44.512 1.00 53.53 198 LYS A C 1
ATOM 1551 O O . LYS A 1 198 ? 29.481 7.873 -43.793 1.00 53.53 198 LYS A O 1
ATOM 1556 N N . GLY A 1 199 ? 27.805 8.066 -45.264 1.00 48.72 199 GLY A N 1
ATOM 1557 C CA . GLY A 1 199 ? 27.929 9.518 -45.473 1.00 48.72 199 GLY A CA 1
ATOM 1558 C C . GLY A 1 199 ? 27.314 10.440 -44.409 1.00 48.72 199 GLY A C 1
ATOM 1559 O O . GLY A 1 199 ? 27.453 11.656 -44.526 1.00 48.72 199 GLY A O 1
ATOM 1560 N N . ARG A 1 200 ? 26.636 9.924 -43.375 1.00 50.31 200 ARG A N 1
ATOM 1561 C CA . ARG A 1 200 ? 26.136 10.753 -42.261 1.00 50.31 200 ARG A CA 1
ATOM 1562 C C . ARG A 1 200 ? 26.757 10.298 -40.941 1.00 50.31 200 ARG A C 1
ATOM 1564 O O . ARG A 1 200 ? 26.339 9.261 -40.428 1.00 50.31 200 ARG A O 1
ATOM 1571 N N . PRO A 1 201 ? 27.692 11.059 -40.342 1.00 47.62 201 PRO A N 1
ATOM 1572 C CA . PRO A 1 201 ? 28.101 10.824 -38.966 1.00 47.62 201 PRO A CA 1
ATOM 1573 C C . PRO A 1 201 ? 26.953 11.252 -38.040 1.00 47.62 201 PRO A C 1
ATOM 1575 O O . PRO A 1 201 ? 26.934 12.353 -37.495 1.00 47.62 201 PRO A O 1
ATOM 1578 N N . LEU A 1 202 ? 25.948 10.386 -37.890 1.00 52.31 202 LEU A N 1
ATOM 1579 C CA . LEU A 1 202 ? 25.045 10.448 -36.749 1.00 52.31 202 LEU A CA 1
ATOM 1580 C C . LEU A 1 202 ? 25.908 10.200 -35.507 1.00 52.31 202 LEU A C 1
ATOM 1582 O O . LEU A 1 202 ? 26.602 9.190 -35.424 1.00 52.31 202 LEU A O 1
ATOM 1586 N N . ASN A 1 203 ? 25.884 11.129 -34.558 1.00 46.75 203 ASN A N 1
ATOM 1587 C CA . ASN A 1 203 ? 26.638 11.091 -33.306 1.00 46.75 203 ASN A CA 1
ATOM 1588 C C . ASN A 1 203 ? 26.092 9.988 -32.362 1.00 46.75 203 ASN A C 1
ATOM 1590 O O . ASN A 1 203 ? 25.494 10.260 -31.326 1.00 46.75 203 ASN A O 1
ATOM 1594 N N . TRP A 1 204 ? 26.236 8.723 -32.769 1.00 51.28 204 TRP A N 1
ATOM 1595 C CA . TRP A 1 204 ? 25.691 7.516 -32.136 1.00 51.28 204 TRP A CA 1
ATOM 1596 C C . TRP A 1 204 ? 26.280 7.146 -30.754 1.00 51.28 204 TRP A C 1
ATOM 1598 O O . TRP A 1 204 ? 25.527 6.631 -29.924 1.00 51.28 204 TRP A O 1
ATOM 1608 N N . PRO A 1 205 ? 27.572 7.395 -30.427 1.00 54.22 205 PRO A N 1
ATOM 1609 C CA . PRO A 1 205 ? 28.145 6.882 -29.178 1.00 54.22 205 PRO A CA 1
ATOM 1610 C C . PRO A 1 205 ? 27.625 7.592 -27.917 1.00 54.22 205 PRO A C 1
ATOM 1612 O O . PRO A 1 205 ? 27.689 7.017 -26.833 1.00 54.22 205 PRO A O 1
ATOM 1615 N N . MET A 1 206 ? 27.060 8.800 -28.035 1.00 52.09 206 MET A N 1
ATOM 1616 C CA . MET A 1 206 ? 26.493 9.524 -26.888 1.00 52.09 206 MET A CA 1
ATOM 1617 C C . MET A 1 206 ? 25.148 8.940 -26.427 1.00 52.09 206 MET A C 1
ATOM 1619 O O . MET A 1 206 ? 24.907 8.827 -25.228 1.00 52.09 206 MET A O 1
ATOM 1623 N N . TYR A 1 207 ? 24.296 8.505 -27.360 1.00 52.91 207 TYR A N 1
ATOM 1624 C CA . TYR A 1 207 ? 22.975 7.952 -27.042 1.00 52.91 207 TYR A CA 1
ATOM 1625 C C . TYR A 1 207 ? 23.062 6.560 -26.402 1.00 52.91 207 TYR A C 1
ATOM 1627 O O . TYR A 1 207 ? 22.304 6.249 -25.488 1.00 52.91 207 TYR A O 1
ATOM 1635 N N . LEU A 1 208 ? 24.029 5.732 -26.810 1.00 56.94 208 LEU A N 1
ATOM 1636 C CA . LEU A 1 208 ? 24.184 4.372 -26.281 1.00 56.94 208 LEU A CA 1
ATOM 1637 C C . LEU A 1 208 ? 24.549 4.330 -24.788 1.00 56.94 208 LEU A C 1
ATOM 1639 O O . LEU A 1 208 ? 24.042 3.465 -24.079 1.00 56.94 208 LEU A O 1
ATOM 1643 N N . ASN A 1 209 ? 25.374 5.258 -24.290 1.00 55.12 209 ASN A N 1
ATOM 1644 C CA . ASN A 1 209 ? 25.762 5.283 -22.871 1.00 55.12 209 ASN A CA 1
ATOM 164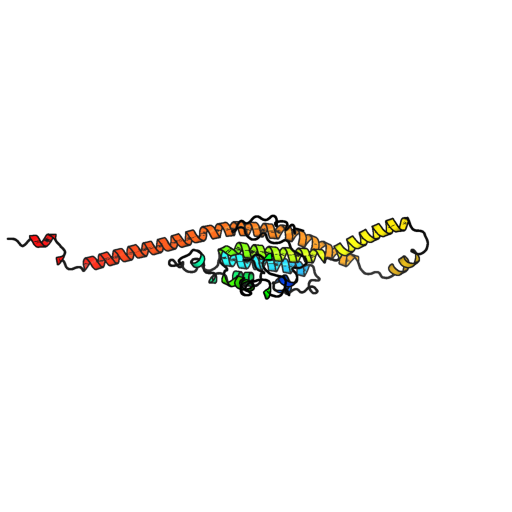5 C C . ASN A 1 209 ? 24.582 5.589 -21.936 1.00 55.12 209 ASN A C 1
ATOM 1647 O O . ASN A 1 209 ? 24.546 5.099 -20.810 1.00 55.12 209 ASN A O 1
ATOM 1651 N N . PHE A 1 210 ? 23.596 6.347 -22.415 1.00 58.91 210 PHE A N 1
ATOM 1652 C CA . PHE A 1 210 ? 22.403 6.698 -21.651 1.00 58.91 210 PHE A CA 1
ATOM 1653 C C . PHE A 1 210 ? 21.475 5.487 -21.450 1.00 58.91 210 PHE A C 1
ATOM 1655 O O . PHE A 1 210 ? 21.082 5.177 -20.329 1.00 58.91 210 PHE A O 1
ATOM 1662 N N . PHE A 1 211 ? 21.228 4.714 -22.515 1.00 61.31 211 PHE A N 1
ATOM 1663 C CA . PHE A 1 211 ? 20.332 3.551 -22.464 1.00 61.31 211 PHE A CA 1
ATOM 1664 C C . PHE A 1 211 ? 20.873 2.373 -21.639 1.00 61.31 211 PHE A C 1
ATOM 1666 O O . PHE A 1 211 ? 20.097 1.555 -21.144 1.00 61.31 211 PHE A O 1
ATOM 1673 N N . VAL A 1 212 ? 22.199 2.251 -21.491 1.00 64.88 212 VAL A N 1
ATOM 1674 C CA . VAL A 1 212 ? 22.797 1.189 -20.660 1.00 64.88 212 VAL A CA 1
ATOM 1675 C C . VAL A 1 212 ? 22.590 1.456 -19.170 1.00 64.88 212 VAL A C 1
ATOM 1677 O O . VAL A 1 212 ? 22.348 0.504 -18.427 1.00 64.88 212 VAL A O 1
ATOM 1680 N N . GLY A 1 213 ? 22.633 2.725 -18.751 1.00 71.56 213 GLY A N 1
ATOM 1681 C CA . GLY A 1 213 ? 22.384 3.118 -17.363 1.00 71.56 213 GLY A CA 1
ATOM 1682 C C . GLY A 1 213 ? 20.961 2.786 -16.918 1.00 71.56 213 GLY A C 1
ATOM 1683 O O . GLY A 1 213 ? 20.777 2.130 -15.893 1.00 71.56 213 GLY A O 1
ATOM 1684 N N . ASP A 1 214 ? 19.966 3.134 -17.739 1.00 74.75 214 ASP A N 1
ATOM 1685 C CA . ASP A 1 214 ? 18.547 2.914 -17.428 1.00 74.75 214 ASP A CA 1
ATOM 1686 C C . ASP A 1 214 ? 18.217 1.451 -17.160 1.00 74.75 214 ASP A C 1
ATOM 1688 O O . ASP A 1 214 ? 17.556 1.120 -16.178 1.00 74.75 214 ASP A O 1
ATOM 1692 N N . ARG A 1 215 ? 18.721 0.544 -18.002 1.00 80.50 215 ARG A N 1
ATOM 1693 C CA . ARG A 1 215 ? 18.452 -0.887 -17.841 1.00 80.50 215 ARG A CA 1
ATOM 1694 C C . ARG A 1 215 ? 19.010 -1.429 -16.530 1.00 80.50 215 ARG A C 1
ATOM 1696 O O . ARG A 1 215 ? 18.340 -2.216 -15.869 1.00 80.50 215 ARG A O 1
ATOM 1703 N N . GLN A 1 216 ? 20.231 -1.044 -16.164 1.00 83.94 216 GLN A N 1
ATOM 1704 C CA . GLN A 1 216 ? 20.836 -1.505 -14.915 1.00 83.94 216 GLN A CA 1
ATOM 1705 C C . GLN A 1 216 ? 20.066 -0.980 -13.703 1.00 83.94 216 GLN A C 1
ATOM 1707 O O . GLN A 1 216 ? 19.806 -1.754 -12.782 1.00 83.94 216 GLN A O 1
ATOM 1712 N N . ILE A 1 217 ? 19.637 0.286 -13.744 1.00 86.62 217 ILE A N 1
ATOM 1713 C CA . ILE A 1 217 ? 18.800 0.891 -12.704 1.00 86.62 217 ILE A CA 1
ATOM 1714 C C . ILE A 1 217 ? 17.480 0.123 -12.584 1.00 86.62 217 ILE A C 1
ATOM 1716 O O . ILE A 1 217 ? 17.180 -0.374 -11.502 1.00 86.62 217 ILE A O 1
ATOM 1720 N N . ILE A 1 218 ? 16.753 -0.078 -13.689 1.00 87.81 218 ILE A N 1
ATOM 1721 C CA . ILE A 1 218 ? 15.471 -0.803 -13.701 1.00 87.81 218 ILE A CA 1
ATOM 1722 C C . ILE A 1 218 ? 15.624 -2.225 -13.147 1.00 87.81 218 ILE A C 1
ATOM 1724 O O . ILE A 1 218 ? 14.839 -2.648 -12.302 1.00 87.81 218 ILE A O 1
ATOM 1728 N N . LEU A 1 219 ? 16.640 -2.971 -13.592 1.00 87.94 219 LEU A N 1
ATOM 1729 C CA . LEU A 1 219 ? 16.868 -4.339 -13.119 1.00 87.94 219 LEU A CA 1
ATOM 1730 C C . LEU A 1 219 ? 17.209 -4.375 -11.627 1.00 87.94 219 LEU A C 1
ATOM 1732 O O . LEU A 1 219 ? 16.693 -5.227 -10.903 1.00 87.94 219 LEU A O 1
ATOM 1736 N N . SER A 1 220 ? 18.056 -3.454 -11.159 1.00 92.31 220 SER A N 1
ATOM 1737 C CA . SER A 1 220 ? 18.379 -3.356 -9.735 1.00 92.31 220 SER A CA 1
ATOM 1738 C C . SER A 1 220 ? 17.137 -3.022 -8.907 1.00 92.31 220 SER A C 1
ATOM 1740 O O . SER A 1 220 ? 16.872 -3.682 -7.901 1.00 92.31 220 SER A O 1
ATOM 1742 N N . GLU A 1 221 ? 16.310 -2.104 -9.399 1.00 93.56 221 GLU A N 1
ATOM 1743 C CA . GLU A 1 221 ? 15.098 -1.646 -8.739 1.00 93.56 221 GLU A CA 1
ATOM 1744 C C . GLU A 1 221 ? 14.033 -2.745 -8.654 1.00 93.56 221 GLU A C 1
ATOM 1746 O O . GLU A 1 221 ? 13.482 -2.972 -7.579 1.00 93.56 221 GLU A O 1
ATOM 1751 N N . LEU A 1 222 ? 13.821 -3.521 -9.724 1.00 90.56 222 LEU A N 1
ATOM 1752 C CA . LEU A 1 222 ? 12.922 -4.685 -9.712 1.00 90.56 222 LEU A CA 1
ATOM 1753 C C . LEU A 1 222 ? 13.312 -5.705 -8.631 1.00 90.56 222 LEU A C 1
ATOM 1755 O O . LEU A 1 222 ? 12.453 -6.276 -7.957 1.00 90.56 222 LEU A O 1
ATOM 1759 N N . THR A 1 223 ? 14.614 -5.930 -8.422 1.00 90.12 223 THR A N 1
ATOM 1760 C CA . THR A 1 223 ? 15.074 -6.843 -7.361 1.00 90.12 223 THR A CA 1
ATOM 1761 C C . THR A 1 223 ? 14.965 -6.234 -5.962 1.00 90.12 223 THR A C 1
ATOM 1763 O O . THR A 1 223 ? 14.706 -6.952 -4.989 1.00 90.12 223 THR A O 1
ATOM 1766 N N . GLN A 1 224 ? 15.152 -4.918 -5.844 1.00 95.06 224 GLN A N 1
ATOM 1767 C CA . GLN A 1 224 ? 15.168 -4.208 -4.571 1.00 95.06 224 GLN A CA 1
ATOM 1768 C C . GLN A 1 224 ? 13.756 -3.938 -4.040 1.00 95.06 224 GLN A C 1
ATOM 1770 O O . GLN A 1 224 ? 13.496 -4.255 -2.876 1.00 95.06 224 GLN A O 1
ATOM 1775 N N . ALA A 1 225 ? 12.845 -3.431 -4.876 1.00 92.81 225 ALA A N 1
ATOM 1776 C CA . ALA A 1 225 ? 11.493 -3.017 -4.498 1.00 92.81 225 ALA A CA 1
ATOM 1777 C C . ALA A 1 225 ? 10.667 -4.166 -3.903 1.00 92.81 225 ALA A C 1
ATOM 1779 O O . ALA A 1 225 ? 10.048 -4.024 -2.847 1.00 92.81 225 ALA A O 1
ATOM 1780 N N . ARG A 1 226 ? 10.723 -5.355 -4.513 1.00 91.81 226 ARG A N 1
ATOM 1781 C CA . ARG A 1 226 ? 10.029 -6.538 -3.989 1.00 91.81 226 ARG A CA 1
ATOM 1782 C C . ARG A 1 226 ? 10.574 -6.971 -2.633 1.00 91.81 226 ARG A C 1
ATOM 1784 O O . ARG A 1 226 ? 9.827 -7.367 -1.737 1.00 91.81 226 ARG A O 1
ATOM 1791 N N . ARG A 1 227 ? 11.897 -6.920 -2.461 1.00 94.06 227 ARG A N 1
ATOM 1792 C CA . ARG A 1 227 ? 12.548 -7.334 -1.214 1.00 94.06 227 ARG A CA 1
ATOM 1793 C C . ARG A 1 227 ? 12.285 -6.345 -0.085 1.00 94.06 227 ARG A C 1
ATOM 1795 O O . ARG A 1 227 ? 12.076 -6.789 1.045 1.00 94.06 227 ARG A O 1
ATOM 1802 N N . SER A 1 228 ? 12.322 -5.043 -0.366 1.00 93.81 228 SER A N 1
ATOM 1803 C CA . SER A 1 228 ? 11.990 -4.016 0.623 1.00 93.81 228 SER A CA 1
ATOM 1804 C C . SER A 1 228 ? 10.525 -4.128 1.029 1.00 93.81 228 SER A C 1
ATOM 1806 O O . SER A 1 228 ? 10.260 -4.252 2.223 1.00 93.81 228 SER A O 1
ATOM 1808 N N . LEU A 1 229 ? 9.598 -4.231 0.069 1.00 93.62 229 LEU A N 1
ATOM 1809 C CA . LEU A 1 229 ? 8.178 -4.336 0.391 1.00 93.62 229 LEU A CA 1
ATOM 1810 C C . LEU A 1 229 ? 7.861 -5.597 1.201 1.00 93.62 229 LEU A C 1
ATOM 1812 O O . LEU A 1 229 ? 7.181 -5.502 2.213 1.00 93.62 229 LEU A O 1
ATOM 1816 N N . ASN A 1 230 ? 8.402 -6.763 0.839 1.00 93.06 230 ASN A N 1
ATOM 1817 C CA . ASN A 1 230 ? 8.171 -7.994 1.606 1.00 93.06 230 ASN A CA 1
ATOM 1818 C C . ASN A 1 230 ? 8.612 -7.881 3.074 1.00 93.06 230 ASN A C 1
ATOM 1820 O O . ASN A 1 230 ? 7.964 -8.439 3.960 1.00 93.06 230 ASN A O 1
ATOM 1824 N N . ARG A 1 231 ? 9.701 -7.152 3.352 1.00 94.75 231 ARG A N 1
ATOM 1825 C CA . ARG A 1 231 ? 10.137 -6.881 4.731 1.00 94.75 231 ARG A CA 1
ATOM 1826 C C . ARG A 1 231 ? 9.150 -5.968 5.450 1.00 94.75 231 ARG A C 1
ATOM 1828 O O . ARG A 1 231 ? 8.777 -6.266 6.582 1.00 94.75 231 ARG A O 1
ATOM 1835 N N . THR A 1 232 ? 8.704 -4.905 4.786 1.00 93.94 232 THR A N 1
ATOM 1836 C CA . THR A 1 232 ? 7.699 -3.983 5.325 1.00 93.94 232 THR A CA 1
ATOM 1837 C C . THR A 1 232 ? 6.381 -4.700 5.600 1.00 93.94 232 THR A C 1
ATOM 1839 O O . THR A 1 232 ? 5.815 -4.539 6.673 1.00 93.94 232 THR A O 1
ATOM 1842 N N . LEU A 1 233 ? 5.931 -5.571 4.696 1.00 92.88 233 LEU A N 1
ATOM 1843 C CA . LEU A 1 233 ? 4.726 -6.382 4.863 1.00 92.88 233 LEU A CA 1
ATOM 1844 C C . LEU A 1 233 ? 4.845 -7.369 6.022 1.00 92.88 233 LEU A C 1
ATOM 1846 O O . LEU A 1 233 ? 3.893 -7.533 6.777 1.00 92.88 233 LEU A O 1
ATOM 1850 N N . ALA A 1 234 ? 6.006 -8.002 6.205 1.00 93.75 234 ALA A N 1
ATOM 1851 C CA . ALA A 1 234 ? 6.238 -8.869 7.357 1.00 93.75 234 ALA A CA 1
ATOM 1852 C C . ALA A 1 234 ? 6.146 -8.088 8.680 1.00 93.75 234 ALA A C 1
ATOM 1854 O O . ALA A 1 234 ? 5.554 -8.571 9.647 1.00 93.75 234 ALA A O 1
ATOM 1855 N N . PHE A 1 235 ? 6.685 -6.867 8.711 1.00 93.56 235 PHE A N 1
ATOM 1856 C CA . PHE A 1 235 ? 6.595 -5.985 9.872 1.00 93.56 235 PHE A CA 1
ATOM 1857 C C . PHE A 1 235 ? 5.156 -5.499 10.119 1.00 93.56 235 PHE A C 1
ATOM 1859 O O . PHE A 1 235 ? 4.653 -5.621 11.236 1.00 93.56 235 PHE A O 1
ATOM 1866 N N . LEU A 1 236 ? 4.457 -5.051 9.070 1.00 91.06 236 LEU A N 1
ATOM 1867 C CA . LEU A 1 236 ? 3.043 -4.661 9.109 1.00 91.06 236 LEU A CA 1
ATOM 1868 C C . LEU A 1 236 ? 2.141 -5.810 9.567 1.00 91.06 236 LEU A C 1
ATOM 1870 O O . LEU A 1 236 ? 1.252 -5.596 10.381 1.00 91.06 236 LEU A O 1
ATOM 1874 N N . ALA A 1 237 ? 2.382 -7.038 9.107 1.00 89.38 237 ALA A N 1
ATOM 1875 C CA . ALA A 1 237 ? 1.630 -8.210 9.548 1.00 89.38 237 ALA A CA 1
ATOM 1876 C C . ALA A 1 237 ? 1.808 -8.467 11.054 1.00 89.38 237 ALA A C 1
ATOM 1878 O O . ALA A 1 237 ? 0.845 -8.802 11.746 1.00 89.38 2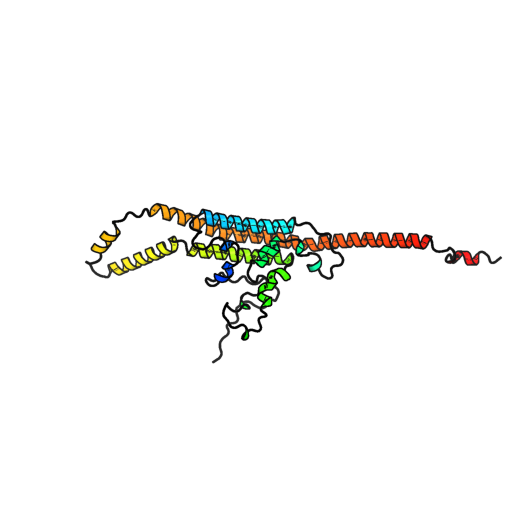37 ALA A O 1
ATOM 1879 N N . GLY A 1 238 ? 3.023 -8.270 11.578 1.00 91.25 238 GLY A N 1
ATOM 1880 C CA . GLY A 1 238 ? 3.286 -8.315 13.017 1.00 91.25 238 GLY A CA 1
ATOM 1881 C C . GLY A 1 238 ? 2.529 -7.224 13.777 1.00 91.25 238 GLY A C 1
ATOM 1882 O O . GLY A 1 238 ? 1.858 -7.511 14.768 1.00 91.25 238 GLY A O 1
ATOM 1883 N N . PHE A 1 239 ? 2.578 -5.987 13.282 1.00 89.50 239 PHE A N 1
ATOM 1884 C CA . PHE A 1 239 ? 1.887 -4.845 13.880 1.00 89.50 239 PHE A CA 1
ATOM 1885 C C . PHE A 1 239 ? 0.361 -5.008 13.883 1.00 89.50 239 PHE A C 1
ATOM 1887 O O . PHE A 1 239 ? -0.275 -4.895 14.932 1.00 89.50 239 PHE A O 1
ATOM 1894 N N . ASN A 1 240 ? -0.220 -5.382 12.742 1.00 85.56 240 ASN A N 1
ATOM 1895 C CA . ASN A 1 240 ? -1.653 -5.623 12.583 1.00 85.56 240 ASN A CA 1
ATOM 1896 C C . ASN A 1 240 ? -2.163 -6.750 13.487 1.00 85.56 240 ASN A C 1
ATOM 1898 O O . ASN A 1 240 ? -3.326 -6.739 13.872 1.00 85.56 240 ASN A O 1
ATOM 1902 N N . ARG A 1 241 ? -1.307 -7.704 13.874 1.00 87.06 241 ARG A N 1
ATOM 1903 C CA . ARG A 1 241 ? -1.665 -8.747 14.844 1.00 87.06 241 ARG A CA 1
ATOM 1904 C C . ARG A 1 241 ? -1.646 -8.255 16.294 1.00 87.06 241 ARG A C 1
ATOM 1906 O O . ARG A 1 241 ? -2.412 -8.762 17.107 1.00 87.06 241 ARG A O 1
ATOM 1913 N N . MET A 1 242 ? -0.785 -7.295 16.630 1.00 89.25 242 MET A N 1
ATOM 1914 C CA . MET A 1 242 ? -0.698 -6.730 17.986 1.00 89.25 242 MET A CA 1
ATOM 1915 C C . MET A 1 242 ? -1.774 -5.676 18.253 1.00 89.25 242 MET A C 1
ATOM 1917 O O . MET A 1 242 ? -2.236 -5.537 19.382 1.00 89.25 242 MET A O 1
ATOM 1921 N N . ARG A 1 243 ? -2.202 -4.951 17.218 1.00 85.12 243 ARG A N 1
ATOM 1922 C CA . ARG A 1 243 ? -3.142 -3.833 17.347 1.00 85.12 243 ARG A CA 1
ATOM 1923 C C . ARG A 1 243 ? -4.513 -4.220 17.941 1.00 85.12 243 ARG A C 1
ATOM 1925 O O . ARG A 1 243 ? -4.960 -3.509 18.837 1.00 85.12 243 ARG A O 1
ATOM 1932 N N . PRO A 1 244 ? -5.164 -5.337 17.552 1.00 84.88 244 PRO A N 1
ATOM 1933 C CA . PRO A 1 244 ? -6.397 -5.786 18.202 1.00 84.88 244 PRO A CA 1
ATOM 1934 C C . PRO A 1 244 ? -6.214 -6.078 19.693 1.00 84.88 244 PRO A C 1
ATOM 1936 O O . PRO A 1 244 ? -7.079 -5.731 20.487 1.00 84.88 244 PRO A O 1
ATOM 1939 N N . ILE A 1 245 ? -5.066 -6.646 20.082 1.00 89.75 245 ILE A N 1
ATOM 1940 C CA . ILE A 1 245 ? -4.757 -6.959 21.484 1.00 89.75 245 ILE A CA 1
ATOM 1941 C C . ILE A 1 245 ? -4.639 -5.668 22.303 1.00 89.75 245 ILE A C 1
ATOM 1943 O O . ILE A 1 245 ? -5.190 -5.581 23.396 1.00 89.75 245 ILE A O 1
ATOM 1947 N N . ASP A 1 246 ? -3.961 -4.645 21.775 1.00 89.38 246 ASP A N 1
ATOM 1948 C CA . ASP A 1 246 ? -3.869 -3.332 22.432 1.00 89.38 246 ASP A CA 1
ATOM 1949 C C . ASP A 1 246 ? -5.254 -2.687 22.621 1.00 89.38 246 ASP A C 1
ATOM 1951 O O . ASP A 1 246 ? -5.565 -2.154 23.688 1.00 89.38 246 ASP A O 1
ATOM 1955 N N . ILE A 1 247 ? -6.121 -2.789 21.610 1.00 86.88 247 ILE A N 1
ATOM 1956 C CA . ILE A 1 247 ? -7.497 -2.279 21.676 1.00 86.88 247 ILE A CA 1
ATOM 1957 C C . ILE A 1 247 ? -8.319 -3.041 22.720 1.00 86.88 247 ILE A C 1
ATOM 1959 O O . ILE A 1 247 ? -8.985 -2.413 23.543 1.00 86.88 247 ILE A O 1
ATOM 1963 N N . GLU A 1 248 ? -8.248 -4.372 22.739 1.00 89.19 248 GLU A N 1
ATOM 1964 C CA . GLU A 1 248 ? -8.932 -5.200 23.738 1.00 89.19 248 GLU A CA 1
ATOM 1965 C C . GLU A 1 248 ? -8.474 -4.877 25.159 1.00 89.19 248 GLU A C 1
ATOM 1967 O O . GLU A 1 248 ? -9.309 -4.735 26.050 1.00 89.19 248 GLU A O 1
ATOM 1972 N N . LEU A 1 249 ? -7.169 -4.696 25.379 1.00 93.25 249 LEU A N 1
ATOM 1973 C CA . LEU A 1 249 ? -6.632 -4.318 26.687 1.00 93.25 249 LEU A CA 1
ATOM 1974 C C . LEU A 1 249 ? -7.162 -2.956 27.145 1.00 93.25 249 LEU A C 1
ATOM 1976 O O . LEU A 1 249 ? -7.561 -2.818 28.303 1.00 93.25 249 LEU A O 1
ATOM 1980 N N . LYS A 1 250 ? -7.239 -1.969 26.245 1.00 91.19 250 LYS A N 1
ATOM 1981 C CA . LYS A 1 250 ? -7.838 -0.657 26.545 1.00 91.19 250 LYS A CA 1
ATOM 1982 C C . LYS A 1 250 ? -9.327 -0.768 26.866 1.00 91.19 250 LYS A C 1
ATOM 1984 O O . LYS A 1 250 ? -9.792 -0.147 27.819 1.00 91.19 250 LYS A O 1
ATOM 1989 N N . CYS A 1 251 ? -10.066 -1.589 26.125 1.00 91.69 251 CYS A N 1
ATOM 1990 C CA . CYS A 1 251 ? -11.486 -1.812 26.381 1.00 91.69 251 CYS A CA 1
ATOM 1991 C C . CYS A 1 251 ? -11.740 -2.567 27.689 1.00 91.69 251 CYS A C 1
ATOM 1993 O O . CYS A 1 251 ? -12.641 -2.199 28.439 1.00 91.69 251 CYS A O 1
ATOM 1995 N N . LEU A 1 252 ? -10.918 -3.566 28.019 1.00 94.06 252 LEU A N 1
ATOM 1996 C CA . LEU A 1 252 ? -10.963 -4.251 29.312 1.00 94.06 252 LEU A CA 1
ATOM 1997 C C . LEU A 1 252 ? -10.614 -3.305 30.462 1.00 94.06 252 LEU A C 1
ATOM 1999 O O . LEU A 1 252 ? -11.260 -3.343 31.510 1.00 94.06 252 LEU A O 1
ATOM 2003 N N . GLN A 1 253 ? -9.630 -2.426 30.269 1.00 94.75 253 GLN A N 1
ATOM 2004 C CA . GLN A 1 253 ? -9.295 -1.395 31.245 1.00 94.75 253 GLN A CA 1
ATOM 2005 C C . GLN A 1 253 ? -10.481 -0.449 31.472 1.00 94.75 253 GLN A C 1
ATOM 2007 O O . GLN A 1 253 ? -10.843 -0.215 32.626 1.00 94.75 253 GLN A O 1
ATOM 2012 N N . GLN A 1 254 ? -11.122 0.034 30.406 1.00 93.19 254 GLN A N 1
ATOM 2013 C CA . GLN A 1 254 ? -12.311 0.882 30.505 1.00 93.19 254 GLN A CA 1
ATOM 2014 C C . GLN A 1 254 ? -13.461 0.160 31.219 1.00 93.19 254 GLN A C 1
ATOM 2016 O O . GLN A 1 254 ? -13.995 0.675 32.198 1.00 93.19 254 GLN A O 1
ATOM 2021 N N . ALA A 1 255 ? -13.764 -1.077 30.822 1.00 94.25 255 ALA A N 1
ATOM 2022 C CA . ALA A 1 255 ? -14.790 -1.887 31.470 1.00 94.25 255 ALA A CA 1
ATOM 2023 C C . ALA A 1 255 ? -14.497 -2.098 32.966 1.00 94.25 255 ALA A C 1
ATOM 2025 O O . ALA A 1 255 ? -15.406 -2.067 33.794 1.00 94.25 255 ALA A O 1
ATOM 2026 N N . SER A 1 256 ? -13.224 -2.265 33.345 1.00 96.62 256 SER A N 1
ATOM 2027 C CA . SER A 1 256 ? -12.834 -2.399 34.754 1.00 96.62 256 SER A CA 1
ATOM 2028 C C . SER A 1 256 ? -13.086 -1.122 35.566 1.00 96.62 256 SER A C 1
ATOM 2030 O O . SER A 1 256 ? -13.455 -1.205 36.740 1.00 96.62 256 SER A O 1
ATOM 2032 N N . LEU A 1 257 ? -12.919 0.054 34.952 1.00 96.38 257 LEU A N 1
ATOM 2033 C CA . LEU A 1 257 ? -13.241 1.340 35.571 1.00 96.38 257 LEU A CA 1
ATOM 2034 C C . LEU A 1 257 ? -14.755 1.505 35.717 1.00 96.38 257 LEU A C 1
ATOM 2036 O O . LEU A 1 257 ? -15.221 1.905 36.783 1.00 96.38 257 LEU A O 1
ATOM 2040 N N . ASP A 1 258 ? -15.522 1.112 34.702 1.00 95.81 258 ASP A N 1
ATOM 2041 C CA . ASP A 1 258 ? -16.984 1.189 34.724 1.00 95.81 258 ASP A CA 1
ATOM 2042 C C . ASP A 1 258 ? -17.586 0.268 35.797 1.00 95.81 258 ASP A C 1
ATOM 2044 O O . ASP A 1 258 ? -18.468 0.688 36.547 1.00 95.81 258 ASP A O 1
ATOM 2048 N N . VAL A 1 259 ? -17.056 -0.951 35.964 1.00 96.69 259 VAL A N 1
ATOM 2049 C CA . VAL A 1 259 ? -17.465 -1.866 37.048 1.00 96.69 259 VAL A CA 1
ATOM 2050 C C . VAL A 1 259 ? -17.174 -1.263 38.422 1.00 96.69 259 VAL A C 1
ATOM 2052 O O . VAL A 1 259 ? -18.019 -1.337 39.315 1.00 96.69 259 VAL A O 1
ATOM 2055 N N . ARG A 1 260 ? -16.007 -0.634 38.611 1.00 96.50 260 ARG A N 1
ATOM 2056 C CA . ARG A 1 260 ? -15.671 0.037 39.879 1.00 96.50 260 ARG A CA 1
ATOM 2057 C C . ARG A 1 260 ? -16.615 1.199 40.169 1.00 96.50 260 ARG A C 1
ATOM 2059 O O . ARG A 1 260 ? -17.094 1.308 41.294 1.00 96.50 260 ARG A O 1
ATOM 2066 N N . ASN A 1 261 ? -16.919 2.016 39.164 1.00 97.12 261 ASN A N 1
ATOM 2067 C CA . ASN A 1 261 ? -17.857 3.130 39.294 1.00 97.12 261 ASN A CA 1
ATOM 2068 C C . ASN A 1 261 ? -19.279 2.637 39.600 1.00 97.12 261 ASN A C 1
ATOM 2070 O O . ASN A 1 261 ? -19.949 3.197 40.464 1.00 97.12 261 ASN A O 1
ATOM 2074 N N . GLY A 1 262 ? -19.721 1.553 38.956 1.00 96.94 262 GLY A N 1
ATOM 2075 C CA . GLY A 1 262 ? -21.014 0.926 39.227 1.00 96.94 262 GLY A CA 1
ATOM 2076 C C . GLY A 1 262 ? -21.116 0.360 40.645 1.00 96.94 262 GLY A C 1
ATOM 2077 O O . GLY A 1 262 ? -22.120 0.575 41.320 1.00 96.94 262 GLY A O 1
ATOM 2078 N N . LEU A 1 263 ? -20.065 -0.309 41.133 1.00 97.31 263 LEU A N 1
ATOM 2079 C CA . LEU A 1 263 ? -20.011 -0.816 42.508 1.00 97.31 263 LEU A CA 1
ATOM 2080 C C . LEU A 1 263 ? -19.953 0.312 43.545 1.00 97.31 263 LEU A C 1
ATOM 2082 O O . LEU A 1 263 ? -20.606 0.202 44.579 1.00 97.31 263 LEU A O 1
ATOM 2086 N N . ALA A 1 264 ? -19.217 1.393 43.272 1.00 96.81 264 ALA A N 1
ATOM 2087 C CA . ALA A 1 264 ? -19.186 2.572 44.136 1.00 96.81 264 ALA A CA 1
ATOM 2088 C C . ALA A 1 264 ? -20.571 3.231 44.224 1.00 96.81 264 ALA A C 1
ATOM 2090 O O . ALA A 1 264 ? -21.073 3.467 45.319 1.00 96.81 264 ALA A O 1
ATOM 2091 N N . LEU A 1 265 ? -21.243 3.419 43.084 1.00 96.50 265 LEU A N 1
ATOM 2092 C CA . LEU A 1 265 ? -22.594 3.976 43.036 1.00 96.50 265 LEU A CA 1
ATOM 2093 C C . LEU A 1 265 ? -23.623 3.067 43.725 1.00 96.50 265 LEU A C 1
ATOM 2095 O O . LEU A 1 265 ? -24.509 3.553 44.425 1.00 96.50 265 LEU A O 1
ATOM 2099 N N . ALA A 1 266 ? -23.496 1.746 43.575 1.00 96.19 266 ALA A N 1
ATOM 2100 C CA . ALA A 1 266 ? -24.332 0.784 44.288 1.00 96.19 266 ALA A CA 1
ATOM 2101 C C . ALA A 1 266 ? -24.091 0.827 45.806 1.00 96.19 266 ALA A C 1
ATOM 2103 O O . ALA A 1 266 ? -25.049 0.755 46.577 1.00 96.19 266 ALA A O 1
ATOM 2104 N N . ALA A 1 267 ? -22.837 0.979 46.244 1.00 95.81 267 ALA A N 1
ATOM 2105 C CA . ALA A 1 267 ? -22.494 1.135 47.654 1.00 95.81 267 ALA A CA 1
ATOM 2106 C C . ALA A 1 267 ? -23.082 2.435 48.233 1.00 95.81 267 ALA A C 1
ATOM 2108 O O . ALA A 1 267 ? -23.737 2.391 49.278 1.00 95.81 267 ALA A O 1
ATOM 2109 N N . ASP A 1 268 ? -22.959 3.557 47.522 1.00 95.62 268 ASP A N 1
ATOM 2110 C CA . ASP A 1 268 ? -23.538 4.842 47.929 1.00 95.62 268 ASP A CA 1
ATOM 2111 C C . ASP A 1 268 ? -25.069 4.779 47.985 1.00 95.62 268 ASP A C 1
ATOM 2113 O O . ASP A 1 268 ? -25.674 5.182 48.982 1.00 95.62 268 ASP A O 1
ATOM 2117 N N . ALA A 1 269 ? -25.712 4.176 46.982 1.00 94.50 269 ALA A N 1
ATOM 2118 C CA . ALA A 1 269 ? -27.155 3.951 46.995 1.00 94.50 269 ALA A CA 1
ATOM 2119 C C . ALA A 1 269 ? -27.582 3.052 48.168 1.00 94.50 269 ALA A C 1
ATOM 2121 O O . ALA A 1 269 ? -28.583 3.334 48.828 1.00 94.50 269 ALA A O 1
ATOM 2122 N N . SER A 1 270 ? -26.799 2.012 48.480 1.00 91.50 270 SER A N 1
ATOM 2123 C CA . SER A 1 270 ? -27.071 1.118 49.612 1.00 91.50 270 SER A CA 1
ATOM 2124 C C . SER A 1 270 ? -26.950 1.819 50.968 1.00 91.50 270 SER A C 1
ATOM 2126 O O . SER A 1 270 ? -27.688 1.481 51.891 1.00 91.50 270 SER A O 1
ATOM 2128 N N . SER A 1 271 ? -26.091 2.839 51.078 1.00 90.56 271 SER A N 1
ATOM 2129 C CA . SER A 1 271 ? -25.942 3.644 52.298 1.00 90.56 271 SER A CA 1
ATOM 2130 C C . SER A 1 271 ? -27.168 4.518 52.590 1.00 90.56 271 SER A C 1
ATOM 2132 O O . SER A 1 271 ? -27.454 4.824 53.748 1.00 90.56 271 SER A O 1
ATOM 2134 N N . CYS A 1 272 ? -27.914 4.882 51.543 1.00 89.50 272 CYS A N 1
ATOM 2135 C CA . CYS A 1 272 ? -29.117 5.707 51.619 1.00 89.50 272 CYS A CA 1
ATOM 2136 C C . CYS A 1 272 ? -30.408 4.886 51.772 1.00 89.50 272 CYS A C 1
ATOM 2138 O O . CYS A 1 272 ? -31.481 5.465 51.960 1.00 89.50 272 CYS A O 1
ATOM 2140 N N . LEU A 1 273 ? -30.339 3.551 51.704 1.00 84.50 273 LEU A N 1
ATOM 2141 C CA . LEU A 1 273 ? -31.510 2.713 51.942 1.00 84.50 273 LEU A CA 1
ATOM 2142 C C . LEU A 1 273 ? -31.970 2.856 53.404 1.00 84.50 273 LEU A C 1
ATOM 2144 O O . LEU A 1 273 ? -31.150 2.804 54.326 1.00 84.50 273 LEU A O 1
ATOM 2148 N N . PRO A 1 274 ? -33.282 3.031 53.652 1.00 78.69 274 PRO A N 1
ATOM 2149 C CA . PRO A 1 274 ? -33.795 3.209 55.001 1.00 78.69 274 PRO A CA 1
ATOM 2150 C C . PRO A 1 274 ? -33.462 1.991 55.871 1.00 78.69 274 PRO A C 1
ATOM 2152 O O . PRO A 1 274 ? -33.653 0.844 55.461 1.00 78.69 274 PRO A O 1
ATOM 2155 N N . ARG A 1 275 ? -33.046 2.253 57.120 1.00 64.25 275 ARG A N 1
ATOM 2156 C CA . ARG A 1 275 ? -32.712 1.253 58.161 1.00 64.25 275 ARG A CA 1
ATOM 2157 C C . ARG A 1 275 ? -33.792 0.193 58.430 1.00 64.25 275 ARG A C 1
ATOM 2159 O O . ARG A 1 275 ? -33.510 -0.764 59.137 1.00 64.25 275 ARG A O 1
ATOM 2166 N N . ILE A 1 276 ? -34.991 0.324 57.864 1.00 63.72 276 ILE A N 1
ATOM 2167 C CA . ILE A 1 276 ? -36.076 -0.669 57.932 1.00 63.72 276 ILE A CA 1
ATOM 2168 C C . ILE A 1 276 ? -35.645 -2.043 57.384 1.00 63.72 276 ILE A C 1
ATOM 2170 O O . ILE A 1 276 ? -36.163 -3.062 57.826 1.00 63.72 276 ILE A O 1
ATOM 2174 N N . TRP A 1 277 ? -34.650 -2.098 56.493 1.00 59.19 277 TRP A N 1
ATOM 2175 C CA . TRP A 1 277 ? -34.077 -3.363 56.006 1.00 59.19 277 TRP A CA 1
ATOM 2176 C C . TRP A 1 277 ? -32.998 -3.961 56.924 1.00 59.19 277 TRP A C 1
ATOM 2178 O O . TRP A 1 277 ? -32.441 -5.016 56.618 1.00 59.19 277 TRP A O 1
ATOM 2188 N N . ASN A 1 278 ? -32.704 -3.342 58.073 1.00 60.28 278 ASN A N 1
ATOM 2189 C CA . ASN A 1 278 ? -31.855 -3.939 59.098 1.00 60.28 278 ASN A CA 1
ATOM 2190 C C . ASN A 1 278 ? -32.660 -5.011 59.854 1.00 60.28 278 ASN A C 1
ATOM 2192 O O . ASN A 1 278 ? -33.181 -4.773 60.941 1.00 60.28 278 ASN A O 1
ATOM 2196 N N . ILE A 1 279 ? -32.761 -6.213 59.271 1.00 62.09 279 ILE A N 1
ATOM 2197 C CA . ILE A 1 279 ? -33.526 -7.360 59.810 1.00 62.09 279 ILE A CA 1
ATOM 2198 C C . ILE A 1 279 ? -33.083 -7.717 61.248 1.00 62.09 279 ILE A C 1
ATOM 2200 O O . ILE A 1 279 ? -33.834 -8.334 62.000 1.00 62.09 279 ILE A O 1
ATOM 2204 N N . LYS A 1 280 ? -31.887 -7.282 61.675 1.00 60.22 280 LYS A N 1
ATOM 2205 C CA . LYS A 1 280 ? -31.397 -7.457 63.049 1.00 60.22 280 LYS A CA 1
ATOM 2206 C C . LYS A 1 280 ? -32.087 -6.582 64.106 1.00 60.22 280 LYS A C 1
ATOM 2208 O O . LYS A 1 280 ? -32.061 -6.981 65.265 1.00 60.22 280 LYS A O 1
ATOM 2213 N N . ASP A 1 281 ? -32.698 -5.447 63.754 1.00 56.34 281 ASP A N 1
ATOM 2214 C CA . ASP A 1 281 ? -33.297 -4.535 64.752 1.00 56.34 281 ASP A CA 1
ATOM 2215 C C . ASP A 1 281 ? -34.780 -4.814 65.051 1.00 56.34 281 ASP A C 1
ATOM 2217 O O . ASP A 1 281 ? -35.278 -4.391 66.090 1.00 56.34 281 ASP A O 1
ATOM 2221 N N . VAL A 1 282 ? -35.493 -5.591 64.225 1.00 57.41 282 VAL A N 1
ATOM 2222 C CA . VAL A 1 282 ? -36.944 -5.828 64.417 1.00 57.41 282 VAL A CA 1
ATOM 2223 C C . VAL A 1 282 ? -37.250 -6.703 65.649 1.00 57.41 282 VAL A C 1
ATOM 2225 O O . VAL A 1 282 ? -38.378 -6.735 66.129 1.00 57.41 282 VAL A O 1
ATOM 2228 N N . LEU A 1 283 ? -36.252 -7.395 66.208 1.00 58.84 283 LEU A N 1
ATOM 2229 C CA . LEU A 1 283 ? -36.418 -8.231 67.406 1.00 58.84 283 LEU A CA 1
ATOM 2230 C C . LEU A 1 283 ? -36.017 -7.538 68.717 1.00 58.84 283 LEU A C 1
ATOM 2232 O O . LEU A 1 283 ? -36.121 -8.162 69.772 1.00 58.84 283 LEU A O 1
ATOM 2236 N N . ARG A 1 284 ? -35.552 -6.279 68.690 1.00 58.50 284 ARG A N 1
ATOM 2237 C CA . ARG A 1 284 ? -35.027 -5.622 69.900 1.00 58.50 284 ARG A CA 1
ATOM 2238 C C . ARG A 1 284 ? -36.091 -4.958 70.787 1.00 58.50 284 ARG A C 1
ATOM 2240 O O . ARG A 1 284 ? -35.791 -4.714 71.948 1.00 58.50 284 ARG A O 1
ATOM 2247 N N . ASP A 1 285 ? -37.323 -4.794 70.296 1.00 58.94 285 ASP A N 1
ATOM 2248 C CA . ASP A 1 285 ? -38.438 -4.167 71.036 1.00 58.94 285 ASP A CA 1
ATOM 2249 C C . ASP A 1 285 ? -39.509 -5.155 71.552 1.00 58.94 285 ASP A C 1
ATOM 2251 O O . ASP A 1 285 ? -40.603 -4.755 71.941 1.00 58.94 285 ASP A O 1
ATOM 2255 N N . TYR A 1 286 ? -39.212 -6.458 71.628 1.00 57.81 286 TYR A N 1
ATOM 2256 C CA . TYR A 1 286 ? -40.054 -7.409 72.371 1.00 57.81 286 TYR A CA 1
ATOM 2257 C C . TYR A 1 286 ? -39.595 -7.527 73.835 1.00 57.81 286 TYR A C 1
ATOM 2259 O O . TYR A 1 286 ? -39.042 -8.559 74.224 1.00 57.81 286 TYR A O 1
ATOM 2267 N N . LYS A 1 287 ? -39.803 -6.483 74.650 1.00 52.84 287 LYS A N 1
ATOM 2268 C CA . LYS A 1 287 ? -39.991 -6.617 76.110 1.00 52.84 287 LYS A CA 1
ATOM 2269 C C . LYS A 1 287 ? -40.445 -5.337 76.795 1.00 52.84 287 LYS A C 1
ATOM 2271 O O . LYS A 1 287 ? -39.748 -4.315 76.643 1.00 52.84 287 LYS A O 1
#

Radius of gyration: 33.14 Å; chains: 1; bounding box: 69×45×133 Å

pLDDT: mean 70.61, std 18.21, range [28.03, 97.31]

Sequence (287 aa):
MGAQTAPAAYGNIPKRFPVLAACTRYEYNIFKGTDFNKYKFPEVTTVSDVSRWTKQYHETVSEVVDEVFNGPPGPPVCTAPSYEGLLPLSASPKLGELASSLPSWNSLTWQVPPAGTDPEDFDADPDLMNTNAGKLSQLDVGTVLLEYLRMYECALVERSLFLIKDTYDQEKDRDKRMENLKTEVSGDVLESLLIFLKGRPLNWPMYLNFFVGDRQIILSELTQARRSLNRTLAFLAGFNRMRPIDIELKCLQQASLDVRNGLALAADASSCLPRIWNIKDVLRDYK

Secondary structure (DSSP, 8-state):
-----PPPS----TTS--------TTTHHHHTTSGGGGS-TTT--SHHHHHHHHHHHHHHHHHHHHHHHHS--PPP-TT-SSHHHHS-GGG-HHHHHHHHHSS-SSS-GGGS--TTS-TTSS---GGGGT-TGGG--GGGHHHHHHHHHHHHHHHHHHHHHT-HHHHHHHHHHHHHHHHHHHTTS-SSSSHHHHHHHTT----HHHHHHHHHHHHHHHHHHHHHHHHHHHHHHHHHHHHHHHHHHHHHHHHHHHHHHHHHHHHHHHHHHHHTS-GGG-TTTTTTT--

Foldseek 3Di:
DDPPPPPPPDDDDPDDQPPQDAQDPPCVVQLCLAPLVVQPPPNPPAPVVLVVLLVVLVVLLVLQLCLLVVQPCDQQPLPDPDPQSRFDPVSGPSLLVLQQSFFCLPDDPVLDDPPPPDCVVDPPDPVSRRCSNVPDGLVCSLSSSVRSLSSSLSVLVVVLVPLVVVVVVVVVVVVVVVVVVCVVPDDDDVVVVVVVVVPDPPVPPVSVVRSVVSNVVSVVSNVVVVVVSVVSSVVSVVVVVCVVVVSVVSSVVVVVVVVVVVVVVVVVVVVPPDCPPVPVCPPVPPD